Protein AF-A0A1G8AJ12-F1 (afdb_monomer_lite)

InterPro domains:
  IPR004291 Transposase IS66, central domain [PF03050] (222-300)
  IPR039552 Transposase IS66, C-terminal [PF13817] (307-344)
  IPR052344 Transposase-related protein [PTHR33678] (220-331)

pLDDT: mean 71.66, std 17.18, range [31.84, 94.56]

Secondary structure (DSSP, 8-state):
-------HHHHHHHHHHS-HHHHHHHTTS-HHHHHHHHHHTTPPPPPTTHHHHHHTT--PPPPP-HHHHHHHHHHHHHHHHHHHHTBPPHHHHHHHHHHHHHHHTTT---TT---BTTB-----HHHHHHHHHHHHHHHHHHHHTTSS-S-SSHHHHHHHHHHHHHHGGGS--EEEEEE-S--TT---TTS-EEEEEE-HHHHHHHHTGGGHHHHTTTHHHHHHHHHHHHHHHHHHHHHS-TT-HHHHHHHHHHTTHHHHHGGGT-TTS-SSTHHHHHHHHHHHHHHHH-TT---HHHHHHHHHHHHHHHHHHHTT--HHHHHHHHHHHTTTS-GGGGGGGSGGG----------

Sequence (355 aa):
MSSKELSREELFALVWEKPTQEVARELGVSDVAIAKLCSRLQVPKPPRGYWARVQSGQTPKRPPLAAFREEVDRKRRETARAKAAGLLSKLQQQFYQAALSELDARGADVDGAETRGSRLRELHPDLAAQILLLIQNRGHDWVKEGKVAANWNHSVQASAANLVGKLLPLARPQLLMFESDREPGRYMANGPAVFVRLTAHLQERIASLVRVVRDLNLNHVCAPLVDELHAYMMTEREKLSRHAPVAKAMNYMLARWTGFAAFLEDGRICLSNNAAERALRGIALGRKAWLFAGSDRGARRAAFIYTLIVSAKLNDIDPQAWLADVLARIADMPQSRLKELLPWNWAPRAMTKAA

Radius of gyration: 30.32 Å; chains: 1; bounding box: 63×86×72 Å

Organism: NCBI:txid440168

Foldseek 3Di:
DDPDPDDLVNLLCLQVVDPLCVVCVVNVHDSVVSVVVCVVSVRDHDDPCNVVCVVVVHDDDDDPPPVVVVVVVVVVVVVVCVVCLFFADPQLVLLQVVQLVVCVVVVHDCPPQDDPHRGGDLGQQQSLVSSLVCLVPCVQVCVVVCSGVDDPDPVSVVSSVSSSVSSLVNHDFDWDWDFDDDDPDDDDPPGDIDTDTRDSVVVVVVVVVVLVCVVVQCLVVVVVVLVVVLVVLVVVLVVDDPPDPVNVVSCVCNVCVCVLCCCSVDVVDDNDCVVVCVLCVVVVVVVVVCPPDDDPVSVVVVVVLSVQCVQLVVLVHHSVQLVVVCVVCVVVDDPVCNVCSGNNNDDRDDPPPDD

Structure (mmCIF, N/CA/C/O backbone):
data_AF-A0A1G8AJ12-F1
#
_entry.id   AF-A0A1G8AJ12-F1
#
loop_
_atom_site.group_PDB
_atom_site.id
_atom_site.type_symbol
_atom_site.label_atom_id
_atom_site.label_alt_id
_atom_site.label_comp_id
_atom_site.label_asym_id
_atom_site.label_entity_id
_atom_site.label_seq_id
_atom_site.pdbx_PDB_ins_code
_atom_site.Cartn_x
_atom_site.Cartn_y
_atom_site.Cartn_z
_atom_site.occupancy
_atom_site.B_iso_or_equiv
_atom_site.auth_seq_id
_atom_site.auth_comp_id
_atom_site.auth_asym_id
_atom_site.auth_atom_id
_atom_site.pdbx_PDB_model_num
ATOM 1 N N . MET A 1 1 ? -13.170 -43.097 -19.805 1.00 35.97 1 MET A N 1
ATOM 2 C CA . MET A 1 1 ? -13.630 -42.019 -18.902 1.00 35.97 1 MET A CA 1
ATOM 3 C C . MET A 1 1 ? -12.470 -41.065 -18.685 1.00 35.97 1 MET A C 1
ATOM 5 O O . MET A 1 1 ? -11.383 -41.521 -18.364 1.00 35.97 1 MET A O 1
ATOM 9 N N . SER A 1 2 ? -12.688 -39.786 -18.989 1.00 32.03 2 SER A N 1
ATOM 10 C CA . SER A 1 2 ? -11.673 -38.727 -19.039 1.00 32.03 2 SER A CA 1
ATOM 11 C C . SER A 1 2 ? -10.857 -38.632 -17.749 1.00 32.03 2 SER A C 1
ATOM 13 O O . SER A 1 2 ? -11.434 -38.602 -16.663 1.00 32.03 2 SER A O 1
ATOM 15 N N . SER A 1 3 ? -9.531 -38.552 -17.891 1.00 38.75 3 SER A N 1
ATOM 16 C CA . SER A 1 3 ? -8.581 -38.232 -16.825 1.00 38.75 3 SER A CA 1
ATOM 17 C C . SER A 1 3 ? -8.981 -36.899 -16.186 1.00 38.75 3 SER A C 1
ATOM 19 O O . SER A 1 3 ? -8.721 -35.831 -16.733 1.00 38.75 3 SER A O 1
ATOM 21 N N . LYS A 1 4 ? -9.698 -36.948 -15.059 1.00 53.53 4 LYS A N 1
ATOM 22 C CA . LYS A 1 4 ? -9.801 -35.794 -14.168 1.00 53.53 4 LYS A CA 1
ATOM 23 C C . LYS A 1 4 ? -8.414 -35.617 -13.563 1.00 53.53 4 LYS A C 1
ATOM 25 O O . LYS A 1 4 ? -7.949 -36.498 -12.840 1.00 53.53 4 LYS A O 1
ATOM 30 N N . GLU A 1 5 ? -7.747 -34.513 -13.878 1.00 62.84 5 GLU A N 1
ATOM 31 C CA . GLU A 1 5 ? -6.565 -34.087 -13.136 1.00 62.84 5 GLU A CA 1
ATOM 32 C C . GLU A 1 5 ? -6.992 -33.855 -11.683 1.00 62.84 5 GLU A C 1
ATOM 34 O O . GLU A 1 5 ? -7.609 -32.840 -11.369 1.00 62.84 5 GLU A O 1
ATOM 39 N N . LEU A 1 6 ? -6.741 -34.833 -10.805 1.00 71.56 6 LEU A N 1
ATOM 40 C CA . LEU A 1 6 ? -7.019 -34.684 -9.379 1.00 71.56 6 LEU A CA 1
ATOM 41 C C . LEU A 1 6 ? -6.278 -33.455 -8.855 1.00 71.56 6 LEU A C 1
ATOM 43 O O . LEU A 1 6 ? -5.052 -33.350 -8.994 1.00 71.56 6 LEU A O 1
ATOM 47 N N . SER A 1 7 ? -7.019 -32.556 -8.215 1.00 74.88 7 SER A N 1
ATOM 48 C CA . SER A 1 7 ? -6.426 -31.407 -7.545 1.00 74.88 7 SER A CA 1
ATOM 49 C C . SER A 1 7 ? -5.571 -31.859 -6.356 1.00 74.88 7 SER A C 1
ATOM 51 O O . SER A 1 7 ? -5.745 -32.942 -5.784 1.00 74.88 7 SER A O 1
ATOM 53 N N . ARG A 1 8 ? -4.610 -31.018 -5.962 1.00 73.19 8 ARG A N 1
ATOM 54 C CA . ARG A 1 8 ? -3.724 -31.284 -4.818 1.00 73.19 8 ARG A CA 1
ATOM 55 C C . ARG A 1 8 ? -4.526 -31.464 -3.524 1.00 73.19 8 ARG A C 1
ATOM 57 O O . ARG A 1 8 ? -4.141 -32.255 -2.663 1.00 73.19 8 ARG A O 1
ATOM 64 N N . GLU A 1 9 ? -5.631 -30.739 -3.403 1.00 73.56 9 GLU A N 1
ATOM 65 C CA . GLU A 1 9 ? -6.547 -30.728 -2.268 1.00 73.56 9 GLU A CA 1
ATOM 66 C C . GLU A 1 9 ? -7.356 -32.024 -2.184 1.00 73.56 9 GLU A C 1
ATOM 68 O O . GLU A 1 9 ? -7.414 -32.632 -1.116 1.00 73.56 9 GLU A O 1
ATOM 73 N N . GLU A 1 10 ? -7.911 -32.485 -3.308 1.00 77.31 10 GLU A N 1
ATOM 74 C CA . GLU A 1 10 ? -8.616 -33.771 -3.390 1.00 77.31 10 GLU A CA 1
ATOM 75 C C . GLU A 1 10 ? -7.668 -34.925 -3.064 1.00 77.31 10 GLU A C 1
ATOM 77 O O . GLU A 1 10 ? -8.006 -35.808 -2.280 1.00 77.31 10 GLU A O 1
ATOM 82 N N . LEU A 1 11 ? -6.435 -34.880 -3.577 1.00 82.44 11 LEU A N 1
ATOM 83 C CA . LEU A 1 11 ? -5.431 -35.893 -3.269 1.00 82.44 11 LEU A CA 1
ATOM 84 C C . LEU A 1 11 ? -5.029 -35.890 -1.785 1.00 82.44 11 LEU A C 1
ATOM 86 O O . LEU A 1 11 ? -4.845 -36.956 -1.196 1.00 82.44 11 LEU A O 1
ATOM 90 N N . PHE A 1 12 ? -4.898 -34.714 -1.161 1.00 84.50 12 PHE A N 1
ATOM 91 C CA . PHE A 1 12 ? -4.631 -34.609 0.276 1.00 84.50 12 PHE A CA 1
ATOM 92 C C . PHE A 1 12 ? -5.812 -35.108 1.115 1.00 84.50 12 PHE A C 1
ATOM 94 O O . PHE A 1 12 ? -5.589 -35.758 2.132 1.00 84.50 12 PHE A O 1
ATOM 101 N N . ALA A 1 13 ? -7.055 -34.821 0.724 1.00 80.69 13 ALA A N 1
ATOM 102 C CA . ALA A 1 13 ? -8.230 -35.345 1.414 1.00 80.69 13 ALA A CA 1
ATOM 103 C C . ALA A 1 13 ? -8.253 -36.875 1.346 1.00 80.69 13 ALA A C 1
ATOM 105 O O . ALA A 1 13 ? -8.226 -37.527 2.385 1.00 80.69 13 ALA A O 1
ATOM 106 N N . LEU A 1 14 ? -8.142 -37.438 0.141 1.00 84.25 14 LEU A N 1
ATOM 107 C CA . LEU A 1 14 ? -8.201 -38.881 -0.087 1.00 84.25 14 LEU A CA 1
ATOM 108 C C . LEU A 1 14 ? -7.118 -39.645 0.683 1.00 84.25 14 LEU A C 1
ATOM 110 O O . LEU A 1 14 ? -7.417 -40.608 1.384 1.00 84.25 14 LEU A O 1
ATOM 114 N N . VAL A 1 15 ? -5.861 -39.198 0.611 1.00 86.25 15 VAL A N 1
ATOM 115 C CA . VAL A 1 15 ? -4.726 -39.905 1.238 1.00 86.25 15 VAL A CA 1
ATOM 116 C C . VAL A 1 15 ? -4.720 -39.775 2.772 1.00 86.25 15 VAL A C 1
ATOM 118 O O . VAL A 1 15 ? -4.040 -40.551 3.445 1.00 86.25 15 VAL A O 1
ATOM 121 N N . TRP A 1 16 ? -5.477 -38.827 3.335 1.00 85.81 16 TRP A N 1
ATOM 122 C CA . TRP A 1 16 ? -5.666 -38.652 4.783 1.00 85.81 16 TRP A CA 1
ATOM 123 C C . TRP A 1 16 ? -7.043 -39.102 5.296 1.00 85.81 16 TRP A C 1
ATOM 125 O O . TRP A 1 16 ? -7.264 -39.040 6.503 1.00 85.81 16 TRP A O 1
ATOM 135 N N . GLU A 1 17 ? -7.942 -39.557 4.422 1.00 83.94 17 GLU A N 1
ATOM 136 C CA . GLU A 1 17 ? -9.230 -40.175 4.773 1.00 83.94 17 GLU A CA 1
ATOM 137 C C . GLU A 1 17 ? -9.179 -41.700 4.720 1.00 83.94 17 GLU A C 1
ATOM 139 O O . GLU A 1 17 ? -9.819 -42.353 5.541 1.00 83.94 17 GLU A O 1
ATOM 144 N N . LYS A 1 18 ? -8.387 -42.269 3.804 1.00 85.75 18 LYS A N 1
ATOM 145 C CA . LYS A 1 18 ? -8.239 -43.720 3.666 1.00 85.75 18 LYS A CA 1
ATOM 146 C C . LYS A 1 18 ? -6.809 -44.135 3.282 1.00 85.75 18 LYS A C 1
ATOM 148 O O . LYS A 1 18 ? -6.025 -43.309 2.795 1.00 85.75 18 LYS A O 1
ATOM 153 N N . PRO A 1 19 ? -6.420 -45.406 3.499 1.00 89.31 19 PRO A N 1
ATOM 154 C CA . PRO A 1 19 ? -5.110 -45.913 3.106 1.00 89.31 19 PRO A CA 1
ATOM 155 C C . PRO A 1 19 ? -4.806 -45.688 1.620 1.00 89.31 19 PRO A C 1
ATOM 157 O O . PRO A 1 19 ? -5.663 -45.848 0.757 1.00 89.31 19 PRO A O 1
ATOM 160 N N . THR A 1 20 ? -3.540 -45.390 1.299 1.00 86.00 20 THR A N 1
ATOM 161 C CA . THR A 1 20 ? -3.103 -45.106 -0.090 1.00 86.00 20 THR A CA 1
ATOM 162 C C . THR A 1 20 ? -3.463 -46.244 -1.060 1.00 86.00 20 THR A C 1
ATOM 164 O O . THR A 1 20 ? -3.738 -45.985 -2.226 1.00 86.00 20 THR A O 1
ATOM 167 N N . GLN A 1 21 ? -3.484 -47.492 -0.581 1.00 86.12 21 GLN A N 1
ATOM 168 C CA . GLN A 1 21 ? -3.863 -48.669 -1.370 1.00 86.12 21 GLN A CA 1
ATOM 169 C C . GLN A 1 21 ? -5.339 -48.649 -1.794 1.00 86.12 21 GLN A C 1
ATOM 171 O O . GLN A 1 21 ? -5.662 -49.061 -2.905 1.00 86.12 21 GLN A O 1
ATOM 176 N N . GLU A 1 22 ? -6.227 -48.143 -0.939 1.00 85.19 22 GLU A N 1
ATOM 177 C CA . GLU A 1 22 ? -7.651 -47.999 -1.253 1.00 85.19 22 GLU A CA 1
ATOM 178 C C . GLU A 1 22 ? -7.882 -46.833 -2.213 1.00 85.19 22 GLU A C 1
ATOM 180 O O . GLU A 1 22 ? -8.572 -47.002 -3.213 1.00 85.19 22 GLU A O 1
ATOM 185 N N . VAL A 1 23 ? -7.212 -45.694 -1.990 1.00 85.31 23 VAL A N 1
ATOM 186 C CA . VAL A 1 23 ? -7.236 -44.551 -2.925 1.00 85.31 23 VAL A CA 1
ATOM 187 C C . VAL A 1 23 ? -6.768 -44.968 -4.322 1.00 85.31 23 VAL A C 1
ATOM 189 O O . VAL A 1 23 ? -7.372 -44.596 -5.324 1.00 85.31 23 VAL A O 1
ATOM 192 N N . ALA A 1 24 ? -5.694 -45.754 -4.398 1.00 86.12 24 ALA A N 1
ATOM 193 C CA . ALA A 1 24 ? -5.154 -46.262 -5.654 1.00 86.12 24 ALA A CA 1
ATOM 194 C C . ALA A 1 24 ? -6.171 -47.156 -6.389 1.00 86.12 24 ALA A C 1
ATOM 196 O O . ALA A 1 24 ? -6.397 -46.979 -7.586 1.00 86.12 24 ALA A O 1
ATOM 197 N N . ARG A 1 25 ? -6.849 -48.052 -5.654 1.00 87.31 25 ARG A N 1
ATOM 198 C CA . ARG A 1 25 ? -7.897 -48.933 -6.188 1.00 87.31 25 ARG A CA 1
ATOM 199 C C . ARG A 1 25 ? -9.101 -48.150 -6.716 1.00 87.31 25 ARG A C 1
ATOM 201 O O . ARG A 1 25 ? -9.573 -48.451 -7.805 1.00 87.31 25 ARG A O 1
ATOM 208 N N . GLU A 1 26 ? -9.566 -47.141 -5.979 1.00 82.38 26 GLU A N 1
ATOM 209 C CA . GLU A 1 26 ? -10.703 -46.293 -6.377 1.00 82.38 26 GLU A CA 1
ATOM 210 C C . GLU A 1 26 ? -10.406 -45.446 -7.617 1.00 82.38 26 GLU A C 1
ATOM 212 O O . GLU A 1 26 ? -11.275 -45.248 -8.463 1.00 82.38 26 GLU A O 1
ATOM 217 N N . LEU A 1 27 ? -9.171 -44.961 -7.742 1.00 81.62 27 LEU A N 1
ATOM 218 C CA . LEU A 1 27 ? -8.740 -44.151 -8.879 1.00 81.62 27 LEU A CA 1
ATOM 219 C C . LEU A 1 27 ? -8.238 -44.990 -10.065 1.00 81.62 27 LEU A C 1
ATOM 221 O O . LEU A 1 27 ? -7.869 -44.421 -11.090 1.00 81.62 27 LEU A O 1
ATOM 225 N N . GLY A 1 28 ? -8.216 -46.323 -9.943 1.00 82.94 28 GLY A N 1
ATOM 226 C CA . GLY A 1 28 ? -7.750 -47.231 -10.995 1.00 82.94 28 GLY A CA 1
ATOM 227 C C . GLY A 1 28 ? -6.268 -47.060 -11.348 1.00 82.94 28 GLY A C 1
ATOM 228 O O . GLY A 1 28 ? -5.875 -47.300 -12.488 1.00 82.94 28 GLY A O 1
ATOM 229 N N . VAL A 1 29 ? -5.441 -46.614 -10.397 1.00 85.69 29 VAL A N 1
ATOM 230 C CA . VAL A 1 29 ? -4.002 -46.360 -10.582 1.00 85.69 29 VAL A CA 1
ATOM 231 C C . VAL A 1 29 ? -3.169 -47.164 -9.586 1.00 85.69 29 VAL A C 1
ATOM 233 O O . VAL A 1 29 ? -3.684 -47.663 -8.591 1.00 85.69 29 VAL A O 1
ATOM 236 N N . SER A 1 30 ? -1.859 -47.289 -9.818 1.00 86.25 30 SER A N 1
ATOM 237 C CA . SER A 1 30 ? -0.971 -47.928 -8.840 1.00 86.25 30 SER A CA 1
ATOM 238 C C . SER A 1 30 ? -0.720 -47.034 -7.620 1.00 86.25 30 SER A C 1
ATOM 240 O O . SER A 1 30 ? -0.713 -45.803 -7.692 1.00 86.25 30 SER A O 1
ATOM 242 N N . ASP A 1 31 ? -0.445 -47.655 -6.479 1.00 82.81 31 ASP A N 1
ATOM 243 C CA . ASP A 1 31 ? -0.019 -46.983 -5.247 1.00 82.81 31 ASP A CA 1
ATOM 244 C C . ASP A 1 31 ? 1.279 -46.169 -5.435 1.00 82.81 31 ASP A C 1
ATOM 246 O O . ASP A 1 31 ? 1.429 -45.073 -4.879 1.00 82.81 31 ASP A O 1
ATOM 250 N N . VAL A 1 32 ? 2.183 -46.652 -6.294 1.00 85.00 32 VAL A N 1
ATOM 251 C CA . VAL A 1 32 ? 3.380 -45.933 -6.753 1.00 85.00 32 VAL A CA 1
ATOM 252 C C . VAL A 1 32 ? 3.008 -44.691 -7.568 1.00 85.00 32 VAL A C 1
ATOM 254 O O . VAL A 1 32 ? 3.642 -43.647 -7.402 1.00 85.00 32 VAL A O 1
ATOM 257 N N . ALA A 1 33 ? 1.977 -44.752 -8.417 1.00 84.12 33 ALA A N 1
ATOM 258 C CA . ALA A 1 33 ? 1.500 -43.586 -9.163 1.00 84.12 33 ALA A CA 1
ATOM 259 C C . ALA A 1 33 ? 0.923 -42.519 -8.222 1.00 84.12 33 ALA A C 1
ATOM 261 O O . ALA A 1 33 ? 1.269 -41.345 -8.355 1.00 84.12 33 ALA A O 1
ATOM 262 N N . ILE A 1 34 ? 0.159 -42.920 -7.199 1.00 85.12 34 ILE A N 1
ATOM 263 C CA . ILE A 1 34 ? -0.287 -42.008 -6.135 1.00 85.12 34 ILE A CA 1
ATOM 264 C C . ILE A 1 34 ? 0.909 -41.431 -5.371 1.00 85.12 34 ILE A C 1
ATOM 266 O O . ILE A 1 34 ? 0.926 -40.248 -5.049 1.00 85.12 34 ILE A O 1
ATOM 270 N N . ALA A 1 35 ? 1.957 -42.220 -5.107 1.00 83.75 35 ALA A N 1
ATOM 271 C CA . ALA A 1 35 ? 3.182 -41.715 -4.488 1.00 83.75 35 ALA A CA 1
ATOM 272 C C . ALA A 1 35 ? 3.896 -40.655 -5.324 1.00 83.75 35 ALA A C 1
ATOM 274 O O . ALA A 1 35 ? 4.197 -39.585 -4.795 1.00 83.75 35 ALA A O 1
ATOM 275 N N . LYS A 1 36 ? 4.090 -40.907 -6.620 1.00 84.38 36 LYS A N 1
ATOM 276 C CA . LYS A 1 36 ? 4.659 -39.926 -7.550 1.00 84.38 36 LYS A CA 1
ATOM 277 C C . LYS A 1 36 ? 3.790 -38.673 -7.638 1.00 84.38 36 LYS A C 1
ATOM 279 O O . LYS A 1 36 ? 4.327 -37.569 -7.653 1.00 84.38 36 LYS A O 1
ATOM 284 N N . LEU A 1 37 ? 2.466 -38.832 -7.643 1.00 83.50 37 LEU A N 1
ATOM 285 C CA . LEU A 1 37 ? 1.523 -37.720 -7.670 1.00 83.50 37 LEU A CA 1
ATOM 286 C C . LEU A 1 37 ? 1.603 -36.876 -6.390 1.00 83.50 37 LEU A C 1
ATOM 288 O O . LEU A 1 37 ? 1.696 -35.655 -6.480 1.00 83.50 37 LEU A O 1
ATOM 292 N N . CYS A 1 38 ? 1.667 -37.504 -5.211 1.00 83.75 38 CYS A N 1
ATOM 293 C CA . CYS A 1 38 ? 1.874 -36.800 -3.945 1.00 83.75 38 CYS A CA 1
ATOM 294 C C . CYS A 1 38 ? 3.220 -36.070 -3.910 1.00 83.75 38 CYS A C 1
ATOM 296 O O . CYS A 1 38 ? 3.265 -34.932 -3.462 1.00 83.75 38 CYS A O 1
ATOM 298 N N . SER A 1 39 ? 4.308 -36.675 -4.398 1.00 81.44 39 SER A N 1
ATOM 299 C CA . SER A 1 39 ? 5.616 -36.010 -4.468 1.00 81.44 39 SER A CA 1
ATOM 300 C C . SER A 1 39 ? 5.595 -34.818 -5.425 1.00 81.44 39 SER A C 1
ATOM 302 O O . SER A 1 39 ? 6.040 -33.733 -5.057 1.00 81.44 39 SER A O 1
ATOM 304 N N . ARG A 1 40 ? 5.018 -34.991 -6.623 1.00 80.12 40 ARG A N 1
ATOM 305 C CA . ARG A 1 40 ? 4.896 -33.938 -7.642 1.00 80.12 40 ARG A CA 1
ATOM 306 C C . ARG A 1 40 ? 4.053 -32.763 -7.155 1.00 80.12 40 ARG A C 1
ATOM 308 O O . ARG A 1 40 ? 4.430 -31.616 -7.361 1.00 80.12 40 ARG A O 1
ATOM 315 N N . LEU A 1 41 ? 2.939 -33.049 -6.485 1.00 80.38 41 LEU A N 1
ATOM 316 C CA . LEU A 1 41 ? 2.049 -32.041 -5.913 1.00 80.38 41 LEU A CA 1
ATOM 317 C C . LEU A 1 41 ? 2.441 -31.646 -4.481 1.00 80.38 41 LEU A C 1
ATOM 319 O O . LEU A 1 41 ? 1.702 -30.907 -3.844 1.00 80.38 41 LEU A O 1
ATOM 323 N N . GLN A 1 42 ? 3.577 -32.115 -3.953 1.00 77.06 42 GLN A N 1
ATOM 324 C CA . GLN A 1 42 ? 4.058 -31.825 -2.594 1.00 77.06 42 GLN A CA 1
ATOM 325 C C . GLN A 1 42 ? 2.992 -32.047 -1.493 1.00 77.06 42 GLN A C 1
ATOM 327 O O . GLN A 1 42 ? 2.819 -31.236 -0.579 1.00 77.06 42 GLN A O 1
ATOM 332 N N . VAL A 1 43 ? 2.228 -33.132 -1.598 1.00 81.88 43 VAL A N 1
ATOM 333 C CA . VAL A 1 43 ? 1.223 -33.563 -0.618 1.00 81.88 43 VAL A CA 1
ATOM 334 C C . VAL A 1 43 ? 1.915 -34.422 0.446 1.00 81.88 43 VAL A C 1
ATOM 336 O O . VAL A 1 43 ? 2.451 -35.481 0.103 1.00 81.88 43 VAL A O 1
ATOM 339 N N . PRO A 1 44 ? 1.923 -34.017 1.734 1.00 81.69 44 PRO A N 1
ATOM 340 C CA . PRO A 1 44 ? 2.496 -34.845 2.786 1.00 81.69 44 PRO A CA 1
ATOM 341 C C . PRO A 1 44 ? 1.637 -36.097 2.963 1.00 81.69 44 PRO A C 1
ATOM 343 O O . PRO A 1 44 ? 0.413 -36.007 3.041 1.00 81.69 44 PRO A O 1
ATOM 346 N N . LYS A 1 45 ? 2.272 -37.265 3.032 1.00 84.50 45 LYS A N 1
ATOM 347 C CA . LYS A 1 45 ? 1.586 -38.535 3.283 1.00 84.50 45 LYS A CA 1
ATOM 348 C C . LYS A 1 45 ? 1.518 -38.835 4.782 1.00 84.50 45 LYS A C 1
ATOM 350 O O . LYS A 1 45 ? 2.440 -38.448 5.506 1.00 84.50 45 LYS A O 1
ATOM 355 N N . PRO A 1 46 ? 0.490 -39.565 5.250 1.00 85.50 46 PRO A N 1
ATOM 356 C CA . PRO A 1 46 ? 0.495 -40.114 6.594 1.00 85.50 46 PRO A CA 1
ATOM 357 C C . PRO A 1 46 ? 1.755 -40.966 6.837 1.00 85.50 46 PRO A C 1
ATOM 359 O O . PRO A 1 46 ? 2.152 -41.731 5.949 1.00 85.50 46 PRO A O 1
ATOM 362 N N . PRO A 1 47 ? 2.405 -40.848 8.009 1.00 82.38 47 PRO A N 1
ATOM 363 C CA . PRO A 1 47 ? 3.590 -41.638 8.327 1.00 82.38 47 PRO A CA 1
ATOM 364 C C . PRO A 1 47 ? 3.263 -43.137 8.406 1.00 82.38 47 PRO A C 1
ATOM 366 O O . PRO A 1 47 ? 2.112 -43.538 8.601 1.00 82.38 47 PRO A O 1
ATOM 369 N N . ARG A 1 48 ? 4.289 -43.991 8.283 1.00 80.06 48 ARG A N 1
ATOM 370 C CA . ARG A 1 48 ? 4.128 -45.449 8.428 1.00 80.06 48 ARG A CA 1
ATOM 371 C C . ARG A 1 48 ? 3.480 -45.775 9.781 1.00 80.06 48 ARG A C 1
ATOM 373 O O . ARG A 1 48 ? 3.865 -45.216 10.803 1.00 80.06 48 ARG A O 1
ATOM 380 N N . GLY A 1 49 ? 2.475 -46.650 9.771 1.00 80.31 49 GLY A N 1
ATOM 381 C CA . GLY A 1 49 ? 1.709 -47.017 10.968 1.00 80.31 49 GLY A CA 1
ATOM 382 C C . GLY A 1 49 ? 0.599 -46.036 11.372 1.00 80.31 49 GLY A C 1
ATOM 383 O O . GLY A 1 49 ? -0.132 -46.332 12.313 1.00 80.31 49 GLY A O 1
ATOM 384 N N . TYR A 1 50 ? 0.410 -44.909 10.666 1.00 86.62 50 TYR A N 1
ATOM 385 C CA . TYR A 1 50 ? -0.698 -43.976 10.928 1.00 86.62 50 TYR A CA 1
ATOM 386 C C . TYR A 1 50 ? -2.064 -44.672 10.861 1.00 86.62 50 TYR A C 1
ATOM 388 O O . TYR A 1 50 ? -2.837 -44.602 11.809 1.00 86.62 50 TYR A O 1
ATOM 396 N N . TRP A 1 51 ? -2.327 -45.410 9.780 1.00 86.94 51 TRP A N 1
ATOM 397 C CA . TRP A 1 51 ? -3.605 -46.100 9.583 1.00 86.94 51 TRP A CA 1
ATOM 398 C C . TRP A 1 51 ? -3.821 -47.274 10.543 1.00 86.94 51 TRP A C 1
ATOM 400 O O . TRP A 1 51 ? -4.949 -47.501 10.963 1.00 86.94 51 TRP A O 1
ATOM 410 N N . ALA A 1 52 ? -2.750 -47.943 10.979 1.00 85.69 52 ALA A N 1
ATOM 411 C CA . ALA A 1 52 ? -2.834 -48.968 12.021 1.00 85.69 52 ALA A CA 1
ATOM 412 C C . ALA A 1 52 ? -3.284 -48.369 13.368 1.00 85.69 52 ALA A C 1
ATOM 414 O O . ALA A 1 52 ? -4.119 -48.945 14.058 1.00 85.69 52 ALA A O 1
ATOM 415 N N . ARG A 1 53 ? -2.790 -47.170 13.711 1.00 83.25 53 ARG A N 1
ATOM 416 C CA . ARG A 1 53 ? -3.225 -46.426 14.905 1.00 83.25 53 ARG A CA 1
ATOM 417 C C . ARG A 1 53 ? -4.679 -45.959 14.809 1.00 83.25 53 ARG A C 1
ATOM 419 O O . ARG A 1 53 ? -5.399 -46.013 15.800 1.00 83.25 53 ARG A O 1
ATOM 426 N N . VAL A 1 54 ? -5.116 -45.528 13.624 1.00 85.44 54 VAL A N 1
ATOM 427 C CA . VAL A 1 54 ? -6.522 -45.161 13.380 1.00 85.44 54 VAL A CA 1
ATOM 428 C C . VAL A 1 54 ? -7.440 -46.379 13.531 1.00 85.44 54 VAL A C 1
ATOM 430 O O . VAL A 1 54 ? -8.463 -46.285 14.201 1.00 85.44 54 VAL A O 1
ATOM 433 N N . GLN A 1 55 ? -7.050 -47.540 12.994 1.00 84.56 55 GLN A N 1
ATOM 434 C CA . GLN A 1 55 ? -7.797 -48.796 13.151 1.00 84.56 55 GLN A CA 1
ATOM 435 C C . GLN A 1 55 ? -7.879 -49.262 14.610 1.00 84.56 55 GLN A C 1
ATOM 437 O O . GLN A 1 55 ? -8.897 -49.810 15.017 1.00 84.56 55 GLN A O 1
ATOM 442 N N . SER A 1 56 ? -6.854 -48.989 15.424 1.00 83.75 56 SER A N 1
ATOM 443 C CA . SER A 1 56 ? -6.879 -49.250 16.868 1.00 83.75 56 SER A CA 1
ATOM 444 C C . SER A 1 56 ? -7.630 -48.178 17.679 1.00 83.75 56 SER A C 1
ATOM 446 O O . SER A 1 56 ? -7.420 -48.071 18.885 1.00 83.75 56 SER A O 1
ATOM 448 N N . GLY A 1 57 ? -8.435 -47.326 17.032 1.00 81.62 57 GLY A N 1
ATOM 449 C CA . GLY A 1 57 ? -9.256 -46.300 17.681 1.00 81.62 57 GLY A CA 1
ATOM 450 C C . GLY A 1 57 ? -8.505 -45.046 18.145 1.00 81.62 57 GLY A C 1
ATOM 451 O O . GLY A 1 57 ? -9.079 -44.224 18.856 1.00 81.62 57 GLY A O 1
ATOM 452 N N . GLN A 1 58 ? -7.233 -44.863 17.772 1.00 78.81 58 GLN A N 1
ATOM 453 C CA . GLN A 1 58 ? -6.479 -43.653 18.120 1.00 78.81 58 GLN A CA 1
ATOM 454 C C . GLN A 1 58 ? -6.746 -42.535 17.104 1.00 78.81 58 GLN A C 1
ATOM 456 O O . GLN A 1 58 ? -6.913 -42.786 15.913 1.00 78.81 58 GLN A O 1
ATOM 461 N N . THR A 1 59 ? -6.683 -41.276 17.549 1.00 74.38 59 THR A N 1
ATOM 462 C CA . THR A 1 59 ? -6.812 -40.082 16.691 1.00 74.38 59 THR A CA 1
ATOM 463 C C . THR A 1 59 ? -5.470 -39.341 16.549 1.00 74.38 59 THR A C 1
ATOM 465 O O . THR A 1 59 ? -5.269 -38.284 17.158 1.00 74.38 59 THR A O 1
ATOM 468 N N . PRO A 1 60 ? -4.495 -39.887 15.793 1.00 74.25 60 PRO A N 1
ATOM 469 C CA . PRO A 1 60 ? -3.192 -39.257 15.593 1.00 74.25 60 PRO A CA 1
ATOM 470 C C . PRO A 1 60 ? -3.310 -37.905 14.871 1.00 74.25 60 PRO A C 1
ATOM 472 O O . PRO A 1 60 ? -4.079 -37.745 13.921 1.00 74.25 60 PRO A O 1
ATOM 475 N N . LYS A 1 61 ? -2.510 -36.923 15.311 1.00 68.88 61 LYS A N 1
ATOM 476 C CA . LYS A 1 61 ? -2.561 -35.536 14.818 1.00 68.88 61 LYS A CA 1
ATOM 477 C C . LYS A 1 61 ? -2.332 -35.466 13.302 1.00 68.88 61 LYS A C 1
ATOM 479 O O . LYS A 1 61 ? -1.247 -35.781 12.816 1.00 68.88 61 LYS A O 1
ATOM 484 N N . ARG A 1 62 ? -3.346 -34.994 12.573 1.00 70.88 62 ARG A N 1
ATOM 485 C CA . ARG A 1 62 ? -3.253 -34.599 11.160 1.00 70.88 62 ARG A CA 1
ATOM 486 C C . ARG A 1 62 ? -2.579 -33.220 11.063 1.00 70.88 62 ARG A C 1
ATOM 488 O O . ARG A 1 62 ? -2.933 -32.340 11.851 1.00 70.88 62 ARG A O 1
ATOM 495 N N . PRO A 1 63 ? -1.622 -32.995 10.142 1.00 68.38 63 PRO A N 1
ATOM 496 C CA . PRO A 1 63 ? -1.016 -31.682 9.969 1.00 68.38 63 PRO A CA 1
ATOM 497 C C . PRO A 1 63 ? -2.088 -30.664 9.547 1.00 68.38 63 PRO A C 1
ATOM 499 O O . PRO A 1 63 ? -2.874 -30.955 8.638 1.00 68.38 63 PRO A O 1
ATOM 502 N N . PRO A 1 64 ? -2.141 -29.476 10.177 1.00 58.62 64 PRO A N 1
ATOM 503 C CA . PRO A 1 64 ? -3.006 -28.409 9.705 1.00 58.62 64 PRO A CA 1
ATOM 504 C C . PRO A 1 64 ? -2.513 -27.957 8.327 1.00 58.62 64 PRO A C 1
ATOM 506 O O . PRO A 1 64 ? -1.310 -27.802 8.111 1.00 58.62 64 PRO A O 1
ATOM 509 N N . LEU A 1 65 ? -3.435 -27.710 7.395 1.00 56.25 65 LEU A N 1
ATOM 510 C CA . LEU A 1 65 ? -3.157 -27.057 6.111 1.00 56.25 65 LEU A CA 1
ATOM 511 C C . LEU A 1 65 ? -2.767 -25.580 6.353 1.00 56.25 65 LEU A C 1
ATOM 513 O O . LEU A 1 65 ? -3.512 -24.655 6.041 1.00 56.25 65 LEU A O 1
ATOM 517 N N . ALA A 1 66 ? -1.607 -25.335 6.969 1.00 44.44 66 ALA A N 1
ATOM 518 C CA . ALA A 1 66 ? -1.166 -23.998 7.368 1.00 44.44 66 ALA A CA 1
ATOM 519 C C . ALA A 1 66 ? -0.924 -23.086 6.153 1.00 44.44 66 ALA A C 1
ATOM 521 O O . ALA A 1 66 ? -1.334 -21.931 6.169 1.00 44.44 66 ALA A O 1
ATOM 522 N N . ALA A 1 67 ? -0.390 -23.632 5.055 1.00 46.38 67 ALA A N 1
ATOM 523 C CA . ALA A 1 67 ? -0.218 -22.907 3.792 1.00 46.38 67 ALA A CA 1
ATOM 524 C C . ALA A 1 67 ? -1.551 -22.535 3.102 1.00 46.38 67 ALA A C 1
ATOM 526 O O . ALA A 1 67 ? -1.561 -21.738 2.171 1.00 46.38 67 ALA A O 1
ATOM 527 N N . PHE A 1 68 ? -2.684 -23.089 3.553 1.00 47.31 68 PHE A N 1
ATOM 528 C CA . PHE A 1 68 ? -3.985 -22.909 2.907 1.00 47.31 68 PHE A CA 1
ATOM 529 C C . PHE A 1 68 ? -4.940 -22.004 3.685 1.00 47.31 68 PHE A C 1
ATOM 531 O O . PHE A 1 68 ? -5.897 -21.514 3.097 1.00 47.31 68 PHE A O 1
ATOM 538 N N . ARG A 1 69 ? -4.687 -21.702 4.968 1.00 47.31 69 ARG A N 1
ATOM 539 C CA . ARG A 1 69 ? -5.452 -20.646 5.654 1.00 47.31 69 ARG A CA 1
ATOM 540 C C . ARG A 1 69 ? -5.188 -19.301 4.984 1.00 47.31 69 ARG A C 1
ATOM 542 O O . ARG A 1 69 ? -6.123 -18.591 4.661 1.00 47.31 69 ARG A O 1
ATOM 549 N N . GLU A 1 70 ? -3.930 -19.014 4.665 1.00 48.38 70 GLU A N 1
ATOM 550 C CA . GLU A 1 70 ? -3.538 -17.758 4.023 1.00 48.38 70 GLU A CA 1
ATOM 551 C C . GLU A 1 70 ? -3.976 -17.670 2.555 1.00 48.38 70 GLU A C 1
ATOM 553 O O . GLU A 1 70 ? -4.482 -16.631 2.144 1.00 48.38 70 GLU A O 1
ATOM 558 N N . GLU A 1 71 ? -3.851 -18.746 1.773 1.00 46.38 71 GLU A N 1
ATOM 559 C CA . GLU A 1 71 ? -4.250 -18.777 0.355 1.00 46.38 71 GLU A CA 1
ATOM 560 C C . GLU A 1 71 ? -5.783 -18.732 0.189 1.00 46.38 71 GLU A C 1
ATOM 562 O O . GLU A 1 71 ? -6.296 -18.022 -0.677 1.00 46.38 71 GLU A O 1
ATOM 567 N N . VAL A 1 72 ? -6.534 -19.436 1.047 1.00 45.94 72 VAL A N 1
ATOM 568 C CA . VAL A 1 72 ? -8.006 -19.385 1.073 1.00 45.94 72 VAL A CA 1
ATOM 569 C C . VAL A 1 72 ? -8.497 -18.080 1.659 1.00 45.94 72 VAL A C 1
ATOM 571 O O . VAL A 1 72 ? -9.442 -17.528 1.115 1.00 45.94 72 VAL A O 1
ATOM 574 N N . ASP A 1 73 ? -7.876 -17.541 2.708 1.00 50.75 73 ASP A N 1
ATOM 575 C CA . ASP A 1 73 ? -8.227 -16.214 3.213 1.00 50.75 73 ASP A CA 1
ATOM 576 C C . ASP A 1 73 ? -7.901 -15.143 2.172 1.00 50.75 73 ASP A C 1
ATOM 578 O O . ASP A 1 73 ? -8.673 -14.202 2.026 1.00 50.75 73 ASP A O 1
ATOM 582 N N . ARG A 1 74 ? -6.826 -15.295 1.388 1.00 54.19 74 ARG A N 1
ATOM 583 C CA . ARG A 1 74 ? -6.503 -14.410 0.262 1.00 54.19 74 ARG A CA 1
ATOM 584 C C . ARG A 1 74 ? -7.546 -14.523 -0.843 1.00 54.19 74 ARG A C 1
ATOM 586 O O . ARG A 1 74 ? -8.162 -13.515 -1.166 1.00 54.19 74 ARG A O 1
ATOM 593 N N . LYS A 1 75 ? -7.842 -15.731 -1.335 1.00 49.88 75 LYS A N 1
ATOM 594 C CA . LYS A 1 75 ? -8.872 -15.956 -2.363 1.00 49.88 75 LYS A CA 1
ATOM 595 C C . LYS A 1 75 ? -10.270 -15.566 -1.886 1.00 49.88 75 LYS A C 1
ATOM 597 O O . LYS A 1 75 ? -11.020 -14.995 -2.669 1.00 49.88 75 LYS A O 1
ATOM 602 N N . ARG A 1 76 ? -10.624 -15.806 -0.616 1.00 48.59 76 ARG A N 1
ATOM 603 C CA . ARG A 1 76 ? -11.878 -15.354 0.020 1.00 48.59 76 ARG A CA 1
ATOM 604 C C . ARG A 1 76 ? -11.910 -13.842 0.168 1.00 48.59 76 ARG A C 1
ATOM 606 O O . ARG A 1 76 ? -12.953 -13.261 -0.082 1.00 48.59 76 ARG A O 1
ATOM 613 N N . ARG A 1 77 ? -10.800 -13.187 0.527 1.00 51.72 77 ARG A N 1
ATOM 614 C CA . ARG A 1 77 ? -10.690 -11.718 0.551 1.00 51.72 77 ARG A CA 1
ATOM 615 C C . ARG A 1 77 ? -10.777 -11.135 -0.853 1.00 51.72 77 ARG A C 1
ATOM 617 O O . ARG A 1 77 ? -11.399 -10.098 -1.006 1.00 51.72 77 ARG A O 1
ATOM 624 N N . GLU A 1 78 ? -10.219 -11.786 -1.867 1.00 50.12 78 GLU A N 1
ATOM 625 C CA . GLU A 1 78 ? -10.295 -11.378 -3.275 1.00 50.12 78 GLU A CA 1
ATOM 626 C C . GLU A 1 78 ? -11.709 -11.563 -3.842 1.00 50.12 78 GLU A C 1
ATOM 628 O O . GLU A 1 78 ? -12.262 -10.621 -4.401 1.00 50.12 78 GLU A O 1
ATOM 633 N N . THR A 1 79 ? -12.362 -12.708 -3.611 1.00 49.41 79 THR A N 1
ATOM 634 C CA . THR A 1 79 ? -13.774 -12.916 -3.998 1.00 49.41 79 THR A CA 1
ATOM 635 C C . THR A 1 79 ? -14.739 -12.065 -3.178 1.00 49.41 79 THR A C 1
ATOM 637 O O . THR A 1 79 ? -15.731 -11.588 -3.726 1.00 49.41 79 THR A O 1
ATOM 640 N N . ALA A 1 80 ? -14.464 -11.819 -1.894 1.00 50.84 80 ALA A N 1
ATOM 641 C CA . ALA A 1 80 ? -15.229 -10.878 -1.079 1.00 50.84 80 ALA A CA 1
ATOM 642 C C . ALA A 1 80 ? -15.017 -9.433 -1.544 1.00 50.84 80 ALA A C 1
ATOM 644 O O . ALA A 1 80 ? -15.990 -8.696 -1.617 1.00 50.84 80 ALA A O 1
ATOM 645 N N . ARG A 1 81 ? -13.795 -9.033 -1.926 1.00 52.00 81 ARG A N 1
ATOM 646 C CA . ARG A 1 81 ? -13.498 -7.718 -2.524 1.00 52.00 81 ARG A CA 1
ATOM 647 C C . ARG A 1 81 ? -14.187 -7.546 -3.876 1.00 52.00 81 ARG A C 1
ATOM 649 O O . ARG A 1 81 ? -14.806 -6.513 -4.084 1.00 52.00 81 ARG A O 1
ATOM 656 N N . ALA A 1 82 ? -14.171 -8.560 -4.741 1.00 50.97 82 ALA A N 1
ATOM 657 C CA . ALA A 1 82 ? -14.878 -8.543 -6.022 1.00 50.97 82 ALA A CA 1
ATOM 658 C C . ALA A 1 82 ? -16.410 -8.498 -5.845 1.00 50.97 82 ALA A C 1
ATOM 660 O O . ALA A 1 82 ? -17.087 -7.734 -6.525 1.00 50.97 82 ALA A O 1
ATOM 661 N N . LYS A 1 83 ? -16.971 -9.240 -4.875 1.00 49.97 83 LYS A N 1
ATOM 662 C CA . LYS A 1 83 ? -18.404 -9.167 -4.521 1.00 49.97 83 LYS A CA 1
ATOM 663 C C . LYS A 1 83 ? -18.792 -7.851 -3.829 1.00 49.97 83 LYS A C 1
ATOM 665 O O . LYS A 1 83 ? -19.920 -7.395 -4.001 1.00 49.97 83 LYS A O 1
ATOM 670 N N . ALA A 1 84 ? -17.888 -7.247 -3.057 1.00 51.19 84 ALA A N 1
ATOM 671 C CA . ALA A 1 84 ? -18.100 -5.984 -2.344 1.00 51.19 84 ALA A CA 1
ATOM 672 C C . ALA A 1 84 ? -17.837 -4.736 -3.205 1.00 51.19 84 ALA A C 1
ATOM 674 O O . ALA A 1 84 ? -18.307 -3.656 -2.849 1.00 51.19 84 ALA A O 1
ATOM 675 N N . ALA A 1 85 ? -17.129 -4.866 -4.332 1.00 54.91 85 ALA A N 1
ATOM 676 C CA . ALA A 1 85 ? -16.851 -3.766 -5.256 1.00 54.91 85 ALA A CA 1
ATOM 677 C C . ALA A 1 85 ? -18.138 -3.122 -5.799 1.00 54.91 85 ALA A C 1
ATOM 679 O O . ALA A 1 85 ? -18.194 -1.908 -5.954 1.00 54.91 85 ALA A O 1
ATOM 680 N N . GLY A 1 86 ? -19.200 -3.913 -5.985 1.00 61.09 86 GLY A N 1
ATOM 681 C CA . GLY A 1 86 ? -20.497 -3.408 -6.430 1.00 61.09 86 GLY A CA 1
ATOM 682 C C . GLY A 1 86 ? -21.401 -2.861 -5.323 1.00 61.09 86 GLY A C 1
ATOM 683 O O . GLY A 1 86 ? -22.420 -2.279 -5.657 1.00 61.09 86 GLY A O 1
ATOM 684 N N . LEU A 1 87 ? -21.096 -3.050 -4.031 1.00 75.25 87 LEU A N 1
ATOM 685 C CA . LEU A 1 87 ? -22.000 -2.694 -2.924 1.00 75.25 87 LEU A CA 1
ATOM 686 C C . LEU A 1 87 ? -21.578 -1.381 -2.252 1.00 75.25 87 LEU A C 1
ATOM 688 O O . LEU A 1 87 ? -20.502 -1.300 -1.663 1.00 75.25 87 LEU A O 1
ATOM 692 N N . LEU A 1 88 ? -22.428 -0.362 -2.298 1.00 80.88 88 LEU A N 1
ATOM 693 C CA . LEU A 1 88 ? -22.252 0.931 -1.643 1.00 80.88 88 LEU A CA 1
ATOM 694 C C . LEU A 1 88 ? -22.761 0.903 -0.198 1.00 80.88 88 LEU A C 1
ATOM 696 O O . LEU A 1 88 ? -23.878 0.455 0.068 1.00 80.88 88 LEU A O 1
ATOM 700 N N . SER A 1 89 ? -21.960 1.422 0.737 1.00 83.56 89 SER A N 1
ATOM 701 C CA . SER A 1 89 ? -22.418 1.681 2.110 1.00 83.56 89 SER A CA 1
ATOM 702 C C . SER A 1 89 ? -23.487 2.782 2.135 1.00 83.56 89 SER A C 1
ATOM 704 O O . SER A 1 89 ? -23.601 3.558 1.190 1.00 83.56 89 SER A O 1
ATOM 706 N N . LYS A 1 90 ? -24.239 2.908 3.236 1.00 84.56 90 LYS A N 1
ATOM 707 C CA . LYS A 1 90 ? -25.259 3.963 3.392 1.00 84.56 90 LYS A CA 1
ATOM 708 C C . LYS A 1 90 ? -24.688 5.370 3.168 1.00 84.56 90 LYS A C 1
ATOM 710 O O . LYS A 1 90 ? -25.312 6.193 2.513 1.00 84.56 90 LYS A O 1
ATOM 715 N N . LEU A 1 91 ? -23.473 5.622 3.655 1.00 83.38 91 LEU A N 1
ATOM 716 C CA . LEU A 1 91 ? -22.790 6.900 3.463 1.00 83.38 91 LEU A CA 1
ATOM 717 C C . LEU A 1 91 ? -22.337 7.092 2.006 1.00 83.38 91 LEU A C 1
ATOM 719 O O . LEU A 1 91 ? -22.469 8.174 1.451 1.00 83.38 91 LEU A O 1
ATOM 723 N N . GLN A 1 92 ? -21.860 6.029 1.352 1.00 83.62 92 GLN A N 1
ATOM 724 C CA . GLN A 1 92 ? -21.507 6.068 -0.072 1.00 83.62 92 GLN A CA 1
ATOM 725 C C . GLN A 1 92 ? -22.729 6.302 -0.967 1.00 83.62 92 GLN A C 1
ATOM 727 O O . GLN A 1 92 ? -22.621 7.003 -1.965 1.00 83.62 92 GLN A O 1
ATOM 732 N N . GLN A 1 93 ? -23.891 5.760 -0.596 1.00 87.12 93 GLN A N 1
ATOM 733 C CA . GLN A 1 93 ? -25.152 6.024 -1.289 1.00 87.12 93 GLN A CA 1
ATOM 734 C C . GLN A 1 93 ? -25.547 7.498 -1.188 1.00 87.12 93 GLN A C 1
ATOM 736 O O . GLN A 1 93 ? -25.981 8.056 -2.183 1.00 87.12 93 GLN A O 1
ATOM 741 N N . GLN A 1 94 ? -25.343 8.150 -0.037 1.00 86.88 94 GLN A N 1
ATOM 742 C CA . GLN A 1 94 ? -25.618 9.586 0.108 1.00 86.88 94 GLN A CA 1
ATOM 743 C C . GLN A 1 94 ? -24.741 10.434 -0.821 1.00 86.88 94 GLN A C 1
ATOM 745 O O . GLN A 1 94 ? -25.260 11.294 -1.523 1.00 86.88 94 GLN A O 1
ATOM 750 N N . PHE A 1 95 ? -23.435 10.152 -0.892 1.00 80.06 95 PHE A N 1
ATOM 751 C CA . PHE A 1 95 ? -22.539 10.828 -1.840 1.00 80.06 95 PHE A CA 1
ATOM 752 C C . PHE A 1 95 ? -22.926 10.575 -3.299 1.00 80.06 95 PHE A C 1
ATOM 754 O O . PHE A 1 95 ? -22.889 11.489 -4.117 1.00 80.06 95 PHE A O 1
ATOM 761 N N . TYR A 1 96 ? -23.302 9.340 -3.626 1.00 85.06 96 TYR A N 1
ATOM 762 C CA . TYR A 1 96 ? -23.716 8.970 -4.974 1.00 85.06 96 TYR A CA 1
ATOM 763 C C . TYR A 1 96 ? -25.023 9.666 -5.385 1.00 85.06 96 TYR A C 1
ATOM 765 O O . TYR A 1 96 ? -25.106 10.222 -6.473 1.00 85.06 96 TYR A O 1
ATOM 773 N N . GLN A 1 97 ? -26.013 9.710 -4.491 1.00 87.50 97 GLN A N 1
ATOM 774 C CA . GLN A 1 97 ? -27.294 10.379 -4.728 1.00 87.50 97 GLN A CA 1
ATOM 775 C C . GLN A 1 97 ? -27.159 11.904 -4.799 1.00 87.50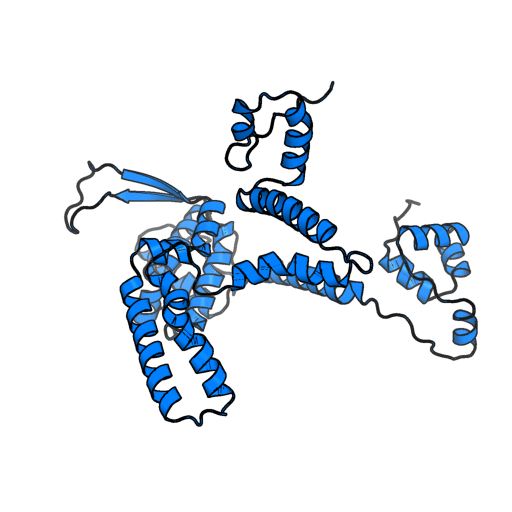 97 GLN A C 1
ATOM 777 O O . GLN A 1 97 ? -27.782 12.530 -5.651 1.00 87.50 97 GLN A O 1
ATOM 782 N N . ALA A 1 98 ? -26.302 12.507 -3.969 1.00 84.69 98 ALA A N 1
ATOM 783 C CA . ALA A 1 98 ? -25.994 13.934 -4.065 1.00 84.69 98 ALA A CA 1
ATOM 784 C C . ALA A 1 98 ? -25.377 14.291 -5.429 1.00 84.69 98 ALA A C 1
ATOM 786 O O . ALA A 1 98 ? -25.745 15.302 -6.023 1.00 84.69 98 ALA A O 1
ATOM 787 N N . ALA A 1 99 ? -24.499 13.429 -5.955 1.00 81.50 99 ALA A N 1
ATOM 788 C CA . ALA A 1 99 ? -23.922 13.600 -7.283 1.00 81.50 99 ALA A CA 1
ATOM 789 C C . ALA A 1 99 ? -24.975 13.476 -8.396 1.00 81.50 99 ALA A C 1
ATOM 791 O O . ALA A 1 99 ? -25.004 14.319 -9.286 1.00 81.50 99 ALA A O 1
ATOM 792 N N . LEU A 1 100 ? -25.853 12.467 -8.336 1.00 84.94 100 LEU A N 1
ATOM 793 C CA . LEU A 1 100 ? -26.924 12.288 -9.324 1.00 84.94 100 LEU A CA 1
ATOM 794 C C . LEU A 1 100 ? -27.907 13.460 -9.331 1.00 84.94 100 LEU A C 1
ATOM 796 O O . LEU A 1 100 ? -28.203 13.987 -10.395 1.00 84.94 100 LEU A O 1
ATOM 800 N N . SER A 1 101 ? -28.348 13.916 -8.156 1.00 84.81 101 SER A N 1
ATOM 801 C CA . SER A 1 101 ? -29.256 15.062 -8.035 1.00 84.81 101 SER A CA 1
ATOM 802 C C . SER A 1 101 ? -28.644 16.351 -8.592 1.00 84.81 101 SER A C 1
ATOM 804 O O . SER A 1 101 ? -29.345 17.158 -9.196 1.00 84.81 101 SER A O 1
ATOM 806 N N . GLU A 1 102 ? -27.335 16.553 -8.420 1.00 80.50 102 GLU A N 1
ATOM 807 C CA . GLU A 1 102 ? -26.650 17.723 -8.971 1.00 80.50 102 GLU A CA 1
ATOM 808 C C . GLU A 1 102 ? -26.411 17.617 -10.487 1.00 80.50 102 GLU A C 1
ATOM 810 O O . GLU A 1 102 ? -26.376 18.645 -11.160 1.00 80.50 102 GLU A O 1
ATOM 815 N N . LEU A 1 103 ? -26.268 16.407 -11.038 1.00 76.62 103 LEU A N 1
ATOM 816 C CA . LEU A 1 103 ? -26.194 16.181 -12.488 1.00 76.62 103 LEU A CA 1
ATOM 817 C C . LEU A 1 103 ? -27.547 16.378 -13.168 1.00 76.62 103 LEU A C 1
ATOM 819 O O . LEU A 1 103 ? -27.615 17.074 -14.179 1.00 76.62 103 LEU A O 1
ATOM 823 N N . ASP A 1 104 ? -28.608 15.845 -12.570 1.00 79.81 104 ASP A N 1
ATOM 824 C CA . ASP A 1 104 ? -29.986 16.025 -13.026 1.00 79.81 104 ASP A CA 1
ATOM 825 C C . ASP A 1 104 ? -30.370 17.517 -13.036 1.00 79.81 104 ASP A C 1
ATOM 827 O O . ASP A 1 104 ? -30.815 18.056 -14.047 1.00 79.81 104 ASP A O 1
ATOM 831 N N . ALA A 1 105 ? -30.027 18.256 -11.971 1.00 76.00 105 ALA A N 1
ATOM 832 C CA . ALA A 1 105 ? -30.219 19.709 -11.907 1.00 76.00 105 ALA A CA 1
ATOM 833 C C . ALA A 1 105 ? -29.408 20.501 -12.956 1.00 76.00 105 ALA A C 1
ATOM 835 O O . ALA A 1 105 ? -29.743 21.646 -13.260 1.00 76.00 105 ALA A O 1
ATOM 836 N N . ARG A 1 106 ? -28.334 19.916 -13.505 1.00 75.69 106 ARG A N 1
ATOM 837 C CA . ARG A 1 106 ? -27.529 20.487 -14.601 1.00 75.69 106 ARG A CA 1
ATOM 838 C C . ARG A 1 106 ? -28.020 20.051 -15.987 1.00 75.69 106 ARG A C 1
ATOM 840 O O . ARG A 1 106 ? -27.395 20.427 -16.977 1.00 75.69 106 ARG A O 1
ATOM 847 N N . GLY A 1 107 ? -29.114 19.289 -16.064 1.00 70.19 107 GLY A N 1
ATOM 848 C CA . GLY A 1 107 ? -29.700 18.791 -17.309 1.00 70.19 107 GLY A CA 1
ATOM 849 C C . GLY A 1 107 ? -28.939 17.621 -17.935 1.00 70.19 107 GLY A C 1
ATOM 850 O O . GLY A 1 107 ? -29.049 17.408 -19.141 1.00 70.19 107 GLY A O 1
ATOM 851 N N . ALA A 1 108 ? -28.130 16.895 -17.158 1.00 72.00 108 ALA A N 1
ATOM 852 C CA . ALA A 1 108 ? -27.476 15.681 -17.633 1.00 72.00 108 ALA A CA 1
ATOM 853 C C . ALA A 1 108 ? -28.452 14.495 -17.598 1.00 72.00 108 ALA A C 1
ATOM 855 O O . ALA A 1 108 ? -29.186 14.327 -16.629 1.00 72.00 108 ALA A O 1
ATOM 856 N N . ASP A 1 109 ? -28.416 13.650 -18.629 1.00 73.88 109 ASP A N 1
ATOM 857 C CA . ASP A 1 109 ? -29.178 12.401 -18.661 1.00 73.88 109 ASP A CA 1
ATOM 858 C C . ASP A 1 109 ? -28.601 11.403 -17.640 1.00 73.88 109 ASP A C 1
ATOM 860 O O . ASP A 1 109 ? -27.473 10.914 -17.782 1.00 73.88 109 ASP A O 1
ATOM 864 N N . VAL A 1 110 ? -29.362 11.158 -16.572 1.00 74.31 110 VAL A N 1
ATOM 865 C CA . VAL A 1 110 ? -29.013 10.250 -15.470 1.00 74.31 110 VAL A CA 1
ATOM 866 C C . VAL A 1 110 ? -29.758 8.910 -15.551 1.00 74.31 110 VAL A C 1
ATOM 868 O O . VAL A 1 110 ? -29.609 8.076 -14.647 1.00 74.31 110 VAL A O 1
ATOM 871 N N . ASP A 1 111 ? -30.520 8.662 -16.623 1.00 67.56 111 ASP A N 1
ATOM 872 C CA . ASP A 1 111 ? -31.306 7.439 -16.770 1.00 67.56 111 ASP A CA 1
ATOM 873 C C . ASP A 1 111 ? -30.403 6.193 -16.778 1.00 67.56 111 ASP A C 1
ATOM 875 O O . ASP A 1 111 ? -29.384 6.092 -17.465 1.00 67.56 111 ASP A O 1
ATOM 879 N N . GLY A 1 112 ? -30.757 5.209 -15.945 1.00 63.97 112 GLY A N 1
ATOM 880 C CA . GLY A 1 112 ? -29.982 3.974 -15.775 1.00 63.97 112 GLY A CA 1
ATOM 881 C C . GLY A 1 112 ? -28.840 4.044 -14.750 1.00 63.97 112 GLY A C 1
ATOM 882 O O . GLY A 1 112 ? -28.247 3.005 -14.445 1.00 63.97 112 GLY A O 1
ATOM 883 N N . ALA A 1 113 ? -28.580 5.208 -14.143 1.00 64.62 113 ALA A N 1
ATOM 884 C CA . ALA A 1 113 ? -27.626 5.363 -13.036 1.00 64.62 113 ALA A CA 1
ATOM 885 C C . ALA A 1 113 ? -28.194 4.961 -11.663 1.00 64.62 113 ALA A C 1
ATOM 887 O O . ALA A 1 113 ? -27.499 4.998 -10.648 1.00 64.62 113 ALA A O 1
ATOM 888 N N . GLU A 1 114 ? -29.462 4.563 -11.607 1.00 69.25 114 GLU A N 1
ATOM 889 C CA . GLU A 1 114 ? -30.127 4.196 -10.365 1.00 69.25 114 GLU A CA 1
ATOM 890 C C . GLU A 1 114 ? -29.542 2.919 -9.741 1.00 69.25 114 GLU A C 1
ATOM 892 O O . GLU A 1 114 ? -29.408 1.857 -10.364 1.00 69.25 114 GLU A O 1
ATOM 897 N N . THR A 1 115 ? -29.236 2.990 -8.446 1.00 65.00 115 THR A N 1
ATOM 898 C CA . THR A 1 115 ? -28.810 1.826 -7.665 1.00 65.00 115 THR A CA 1
ATOM 899 C C . THR A 1 115 ? -29.999 0.919 -7.352 1.00 65.00 115 THR A C 1
ATOM 901 O O . THR A 1 115 ? -30.972 1.360 -6.741 1.00 65.00 115 THR A O 1
ATOM 904 N N . ARG A 1 116 ? -29.912 -0.388 -7.648 1.00 59.09 116 ARG A N 1
ATOM 905 C CA . ARG A 1 116 ? -30.905 -1.364 -7.156 1.00 59.09 116 ARG A CA 1
ATOM 906 C C . ARG A 1 116 ? -30.521 -1.779 -5.733 1.00 59.09 116 ARG A C 1
ATOM 908 O O . ARG A 1 116 ? -29.690 -2.668 -5.534 1.00 59.09 116 ARG A O 1
ATOM 915 N N . GLY A 1 117 ? -31.084 -1.094 -4.740 1.00 67.69 117 GLY A N 1
ATOM 916 C CA . GLY A 1 117 ? -30.661 -1.221 -3.343 1.00 67.69 117 GLY A CA 1
ATOM 917 C C . GLY A 1 117 ? -29.275 -0.606 -3.136 1.00 67.69 117 GLY A C 1
ATOM 918 O O . GLY A 1 117 ? -29.061 0.554 -3.457 1.00 67.69 117 GLY A O 1
ATOM 919 N N . SER A 1 118 ? -28.313 -1.383 -2.631 1.00 65.06 118 SER A N 1
ATOM 920 C CA . SER A 1 118 ? -26.928 -0.930 -2.431 1.00 65.06 118 SER A CA 1
ATOM 921 C C . SER A 1 118 ? -25.997 -1.220 -3.608 1.00 65.06 118 SER A C 1
ATOM 923 O O . SER A 1 118 ? -24.808 -0.938 -3.503 1.00 65.06 118 SER A O 1
ATOM 925 N N . ARG A 1 119 ? -26.480 -1.808 -4.711 1.00 72.31 119 ARG A N 1
ATOM 926 C CA . ARG A 1 119 ? -25.609 -2.264 -5.801 1.00 72.31 119 ARG A CA 1
ATOM 927 C C . ARG A 1 119 ? -25.503 -1.245 -6.945 1.00 72.31 119 ARG A C 1
ATOM 929 O O . ARG A 1 119 ? -26.527 -0.849 -7.497 1.00 72.31 119 ARG A O 1
ATOM 936 N N . LEU A 1 120 ? -24.271 -0.894 -7.325 1.00 68.75 120 LEU A N 1
ATOM 937 C CA . LEU A 1 120 ? -23.937 -0.174 -8.562 1.00 68.75 120 LEU A CA 1
ATOM 938 C C . LEU A 1 120 ? -24.209 -1.081 -9.775 1.00 68.75 120 LEU A C 1
ATOM 940 O O . LEU A 1 120 ? -23.725 -2.215 -9.816 1.00 68.75 120 LEU A O 1
ATOM 944 N N . ARG A 1 121 ? -25.007 -0.602 -10.735 1.00 65.75 121 ARG A N 1
ATOM 945 C CA . ARG A 1 121 ? -25.214 -1.247 -12.045 1.00 65.75 121 ARG A CA 1
ATOM 946 C C . ARG A 1 121 ? -24.077 -0.905 -13.018 1.00 65.75 121 ARG A C 1
ATOM 948 O O . ARG A 1 121 ? -23.166 -0.158 -12.666 1.00 65.75 121 ARG A O 1
ATOM 955 N N . GLU A 1 122 ? -24.138 -1.472 -14.225 1.00 64.69 122 GLU A N 1
ATOM 956 C CA . GLU A 1 122 ? -23.339 -1.024 -15.373 1.00 64.69 122 GLU A CA 1
ATOM 957 C C . GLU A 1 122 ? -23.662 0.447 -15.663 1.00 64.69 122 GLU A C 1
ATOM 959 O O . GLU A 1 122 ? -24.679 0.777 -16.265 1.00 64.69 122 GLU A O 1
ATOM 964 N N . LEU A 1 123 ? -22.818 1.329 -15.135 1.00 71.31 123 LEU A N 1
ATOM 965 C CA . LEU A 1 123 ? -22.929 2.773 -15.266 1.00 71.31 123 LEU A CA 1
ATOM 966 C C . LEU A 1 123 ? -22.297 3.203 -16.590 1.00 71.31 123 LEU A C 1
ATOM 968 O O . LEU A 1 123 ? -21.198 2.745 -16.916 1.00 71.31 123 LEU A O 1
ATOM 972 N N . HIS A 1 124 ? -22.953 4.100 -17.331 1.00 73.38 124 HIS A N 1
ATOM 973 C CA . HIS A 1 124 ? -22.361 4.626 -18.557 1.00 73.38 124 HIS A CA 1
ATOM 974 C C . HIS A 1 124 ? -21.015 5.304 -18.233 1.00 73.38 124 HIS A C 1
ATOM 976 O O . HIS A 1 124 ? -20.957 6.117 -17.302 1.00 73.38 124 HIS A O 1
ATOM 982 N N . PRO A 1 125 ? -19.926 5.013 -18.969 1.00 63.47 125 PRO A N 1
ATOM 983 C CA . PRO A 1 125 ? -18.597 5.469 -18.570 1.00 63.47 125 PRO A CA 1
ATOM 984 C C . PRO A 1 125 ? -18.421 6.990 -18.496 1.00 63.47 125 PRO A C 1
ATOM 986 O O . PRO A 1 125 ? -17.608 7.472 -17.705 1.00 63.47 125 PRO A O 1
ATOM 989 N N . ASP A 1 126 ? -19.187 7.747 -19.286 1.00 65.25 126 ASP A N 1
ATOM 990 C CA . ASP A 1 126 ? -19.176 9.217 -19.251 1.00 65.25 126 ASP A CA 1
ATOM 991 C C . ASP A 1 126 ? -19.913 9.764 -18.019 1.00 65.25 126 ASP A C 1
ATOM 993 O O . ASP A 1 126 ? -19.517 10.777 -17.446 1.00 65.25 126 ASP A O 1
ATOM 997 N N . LEU A 1 127 ? -20.943 9.058 -17.553 1.00 70.25 127 LEU A N 1
ATOM 998 C CA . LEU A 1 127 ? -21.688 9.431 -16.357 1.00 70.25 127 LEU A CA 1
ATOM 999 C C . LEU A 1 127 ? -20.905 9.073 -15.087 1.00 70.25 127 LEU A C 1
ATOM 1001 O O . LEU A 1 127 ? -20.806 9.876 -14.162 1.00 70.25 127 LEU A O 1
ATOM 1005 N N . ALA A 1 128 ? -20.246 7.910 -15.079 1.00 70.38 128 ALA A N 1
ATOM 1006 C CA . ALA A 1 128 ? -19.285 7.526 -14.043 1.00 70.38 128 ALA A CA 1
ATOM 1007 C C . ALA A 1 128 ? -18.167 8.569 -13.889 1.00 70.38 128 ALA A C 1
ATOM 1009 O O . ALA A 1 128 ? -17.786 8.924 -12.772 1.00 70.38 128 ALA A O 1
ATOM 1010 N N . ALA A 1 129 ? -17.680 9.094 -15.013 1.00 65.31 129 ALA A N 1
ATOM 1011 C CA . ALA A 1 129 ? -16.697 10.162 -15.053 1.00 65.31 129 ALA A CA 1
ATOM 1012 C C . ALA A 1 129 ? -17.205 11.473 -14.420 1.00 65.31 129 ALA A C 1
ATOM 1014 O O . ALA A 1 129 ? -16.513 12.059 -13.584 1.00 65.31 129 ALA A O 1
ATOM 1015 N N . GLN A 1 130 ? -18.418 11.903 -14.762 1.00 66.44 130 GLN A N 1
ATOM 1016 C CA . GLN A 1 130 ? -19.027 13.119 -14.213 1.00 66.44 130 GLN A CA 1
ATOM 1017 C C . GLN A 1 130 ? -19.316 13.008 -12.708 1.00 66.44 130 GLN A C 1
ATOM 1019 O O . GLN A 1 130 ? -19.013 13.926 -11.945 1.00 66.44 130 GLN A O 1
ATOM 1024 N N . ILE A 1 131 ? -19.823 11.857 -12.259 1.00 70.12 131 ILE A N 1
ATOM 1025 C CA . ILE A 1 131 ? -20.071 11.576 -10.837 1.00 70.12 131 ILE A CA 1
ATOM 1026 C C . ILE A 1 131 ? -18.763 11.629 -10.038 1.00 70.12 131 ILE A C 1
ATOM 1028 O O . ILE A 1 131 ? -18.722 12.208 -8.952 1.00 70.12 131 ILE A O 1
ATOM 1032 N N . LEU A 1 132 ? -17.674 11.070 -10.577 1.00 68.75 132 LEU A N 1
ATOM 1033 C CA . LEU A 1 132 ? -16.351 11.138 -9.953 1.00 68.75 132 LEU A CA 1
ATOM 1034 C C . LEU A 1 132 ? -15.869 12.579 -9.762 1.00 68.75 132 LEU A C 1
ATOM 1036 O O . LEU A 1 132 ? -15.403 12.914 -8.672 1.00 68.75 132 LEU A O 1
ATOM 1040 N N . LEU A 1 133 ? -16.001 13.422 -10.790 1.00 64.38 133 LEU A N 1
ATOM 1041 C CA . LEU A 1 133 ? -15.597 14.829 -10.716 1.00 64.38 133 LEU A CA 1
ATOM 1042 C C . LEU A 1 133 ? -16.396 15.593 -9.660 1.00 64.38 133 LEU A C 1
ATOM 1044 O O . LEU A 1 133 ? -15.828 16.365 -8.889 1.00 64.38 133 LEU A O 1
ATOM 1048 N N . LEU A 1 134 ? -17.707 15.359 -9.587 1.00 63.41 134 LEU A N 1
ATOM 1049 C CA . LEU A 1 134 ? -18.546 16.003 -8.584 1.00 63.41 134 LEU A CA 1
ATOM 1050 C C . LEU A 1 134 ? -18.187 15.562 -7.166 1.00 63.41 134 LEU A C 1
ATOM 1052 O O . LEU A 1 134 ? -18.052 16.410 -6.292 1.00 63.41 134 LEU A O 1
ATOM 1056 N N . ILE A 1 135 ? -17.957 14.268 -6.929 1.00 65.88 135 ILE A N 1
ATOM 1057 C CA . ILE A 1 135 ? -17.544 13.782 -5.603 1.00 65.88 135 ILE A CA 1
ATOM 1058 C C . ILE A 1 135 ? -16.203 14.404 -5.185 1.00 65.88 135 ILE A C 1
ATOM 1060 O O . ILE A 1 135 ? -16.043 14.774 -4.021 1.00 65.88 135 ILE A O 1
ATOM 1064 N N . GLN A 1 136 ? -15.254 14.545 -6.117 1.00 61.78 136 GLN A N 1
ATOM 1065 C CA . GLN A 1 136 ? -13.944 15.147 -5.847 1.00 61.78 136 GLN A CA 1
ATOM 1066 C C . GLN A 1 136 ? -14.030 16.649 -5.545 1.00 61.78 136 GLN A C 1
ATOM 1068 O O . GLN A 1 136 ? -13.359 17.112 -4.626 1.00 61.78 136 GLN A O 1
ATOM 1073 N N . ASN A 1 137 ? -14.873 17.389 -6.271 1.00 56.59 137 ASN A N 1
ATOM 1074 C CA . ASN A 1 137 ? -14.932 18.850 -6.174 1.00 56.59 137 ASN A CA 1
ATOM 1075 C C . ASN A 1 137 ? -15.957 19.364 -5.153 1.00 56.59 137 ASN A C 1
ATOM 1077 O O . ASN A 1 137 ? -15.751 20.418 -4.567 1.00 56.59 137 ASN A O 1
ATOM 1081 N N . ARG A 1 138 ? -17.061 18.638 -4.937 1.00 66.12 138 ARG A N 1
ATOM 1082 C CA . ARG A 1 138 ? -18.217 19.078 -4.128 1.00 66.12 138 ARG A CA 1
ATOM 1083 C C . ARG A 1 138 ? -18.477 18.215 -2.895 1.00 66.12 138 ARG A C 1
ATOM 1085 O O . ARG A 1 138 ? -19.323 18.569 -2.078 1.00 66.12 138 ARG A O 1
ATOM 1092 N N . GLY A 1 139 ? -17.755 17.105 -2.708 1.00 63.06 139 GLY A N 1
ATOM 1093 C CA . GLY A 1 139 ? -18.021 16.154 -1.621 1.00 63.06 139 GLY A CA 1
ATOM 1094 C C . GLY A 1 139 ? -17.989 16.773 -0.217 1.00 63.06 139 GLY A C 1
ATOM 1095 O O . GLY A 1 139 ? -18.824 16.448 0.625 1.00 63.06 139 GLY A O 1
ATOM 1096 N N . HIS A 1 140 ? -17.064 17.698 0.032 1.00 68.38 140 HIS A N 1
ATOM 1097 C CA . HIS A 1 140 ? -16.993 18.430 1.298 1.00 68.38 140 HIS A CA 1
ATOM 1098 C C . HIS A 1 140 ? -18.164 19.407 1.479 1.00 68.38 140 HIS A C 1
ATOM 1100 O O . HIS A 1 140 ? -18.734 19.497 2.569 1.00 68.38 140 HIS A O 1
ATOM 1106 N N . ASP A 1 141 ? -18.560 20.092 0.408 1.00 69.19 141 ASP A N 1
ATOM 1107 C CA . ASP A 1 141 ? -19.654 21.062 0.440 1.00 69.19 141 ASP A CA 1
ATOM 1108 C C . ASP A 1 141 ? -20.996 20.369 0.656 1.00 69.19 141 ASP A C 1
ATOM 1110 O O . ASP A 1 141 ? -21.791 20.834 1.459 1.00 69.19 141 ASP A O 1
ATOM 1114 N N . TRP A 1 142 ? -21.220 19.188 0.075 1.00 77.94 142 TRP A N 1
ATOM 1115 C CA . TRP A 1 142 ? -22.434 18.403 0.328 1.00 77.94 142 TRP A CA 1
ATOM 1116 C C . TRP A 1 142 ? -22.600 17.981 1.790 1.00 77.94 142 TRP A C 1
ATOM 1118 O O . TRP A 1 142 ? -23.723 17.828 2.268 1.00 77.94 142 TRP A O 1
ATOM 1128 N N . VAL A 1 143 ? -21.494 17.804 2.511 1.00 71.00 143 VAL A N 1
ATOM 1129 C CA . VAL A 1 143 ? -21.517 17.522 3.949 1.00 71.00 143 VAL A CA 1
ATOM 1130 C C . VAL A 1 143 ? -21.857 18.784 4.749 1.00 71.00 143 VAL A C 1
ATOM 1132 O O . VAL A 1 143 ? -22.646 18.714 5.687 1.00 71.00 143 VAL A O 1
ATOM 1135 N N . LYS A 1 144 ? -21.348 19.954 4.343 1.00 72.62 144 LYS A N 1
ATOM 1136 C CA . LYS A 1 144 ? -21.714 21.252 4.943 1.00 72.62 144 LYS A CA 1
ATOM 1137 C C . LYS A 1 144 ? -23.158 21.668 4.648 1.00 72.62 144 LYS A C 1
ATOM 1139 O O . LYS A 1 144 ? -23.828 22.208 5.518 1.00 72.62 144 LYS A O 1
ATOM 1144 N N . GLU A 1 145 ? -23.631 21.397 3.436 1.00 78.94 145 GLU A N 1
ATOM 1145 C CA . GLU A 1 145 ? -24.985 21.683 2.947 1.00 78.94 145 GLU A CA 1
ATOM 1146 C C . GLU A 1 145 ? -26.034 20.697 3.505 1.00 78.94 145 GLU A C 1
ATOM 1148 O O . GLU A 1 145 ? -27.220 20.834 3.219 1.00 78.94 145 GLU A O 1
ATOM 1153 N N . GLY A 1 146 ? -25.622 19.678 4.272 1.00 81.12 146 GLY A N 1
ATOM 1154 C CA . GLY A 1 146 ? -26.524 18.684 4.865 1.00 81.12 146 GLY A CA 1
ATOM 1155 C C . GLY A 1 146 ? -27.072 17.637 3.885 1.00 81.12 146 GLY A C 1
ATOM 1156 O O . GLY A 1 146 ? -27.894 16.809 4.273 1.00 81.12 146 GLY A O 1
ATOM 1157 N N . LYS A 1 147 ? -26.596 17.618 2.633 1.00 80.12 147 LYS A N 1
ATOM 1158 C CA . LYS A 1 147 ? -26.942 16.599 1.622 1.00 80.12 147 LYS A CA 1
ATOM 1159 C C . LYS A 1 147 ? -26.373 15.220 1.966 1.00 80.12 147 LYS A C 1
ATOM 1161 O O . LYS A 1 147 ? -26.922 14.195 1.568 1.00 80.12 147 LYS A O 1
ATOM 1166 N N . VAL A 1 148 ? -25.282 15.188 2.729 1.00 81.44 148 VAL A N 1
ATOM 1167 C CA . VAL A 1 148 ? -24.708 13.974 3.312 1.00 81.44 148 VAL A CA 1
ATOM 1168 C C . VAL A 1 148 ? -24.784 14.097 4.831 1.00 81.44 148 VAL A C 1
ATOM 1170 O O . VAL A 1 148 ? -24.171 14.983 5.419 1.00 81.44 148 VAL A O 1
ATOM 1173 N N . ALA A 1 149 ? -25.536 13.203 5.473 1.00 76.12 149 ALA A N 1
ATOM 1174 C CA . ALA A 1 149 ? -25.843 13.268 6.901 1.00 76.12 149 ALA A CA 1
ATOM 1175 C C . ALA A 1 149 ? -24.673 12.751 7.760 1.00 76.12 149 ALA A C 1
ATOM 1177 O O . ALA A 1 149 ? -24.750 11.677 8.364 1.00 76.12 149 ALA A O 1
ATOM 1178 N N . ALA A 1 150 ? -23.563 13.492 7.775 1.00 76.31 150 ALA A N 1
ATOM 1179 C CA . ALA A 1 150 ? -22.369 13.183 8.553 1.00 76.31 150 ALA A CA 1
ATOM 1180 C C . ALA A 1 150 ? -21.554 14.451 8.866 1.00 76.31 150 ALA A C 1
ATOM 1182 O O . ALA A 1 150 ? -21.740 15.475 8.229 1.00 76.31 150 ALA A O 1
ATOM 1183 N N . ASN A 1 151 ? -20.610 14.376 9.807 1.00 74.31 151 ASN A N 1
ATOM 1184 C CA . ASN A 1 151 ? -19.610 15.431 10.018 1.00 74.31 151 ASN A CA 1
ATOM 1185 C C . ASN A 1 151 ? -18.354 15.107 9.210 1.00 74.31 151 ASN A C 1
ATOM 1187 O O . ASN A 1 151 ? -17.932 13.949 9.197 1.00 74.31 151 ASN A O 1
ATOM 1191 N N . TRP A 1 152 ? -17.722 16.103 8.582 1.00 72.25 152 TRP A N 1
ATOM 1192 C CA . TRP A 1 152 ? -16.513 15.885 7.780 1.00 72.25 152 TRP A CA 1
ATOM 1193 C C . TRP A 1 152 ? -15.322 15.452 8.648 1.00 72.25 152 TRP A C 1
ATOM 1195 O O . TRP A 1 152 ? -14.554 16.266 9.151 1.00 72.25 152 TRP A O 1
ATOM 1205 N N . ASN A 1 153 ? -15.184 14.143 8.843 1.00 64.00 153 ASN A N 1
ATOM 1206 C CA . ASN A 1 153 ? -14.157 13.512 9.661 1.00 64.00 153 ASN A CA 1
ATOM 1207 C C . ASN A 1 153 ? -13.416 12.428 8.860 1.00 64.00 153 ASN A C 1
ATOM 1209 O O . ASN A 1 153 ? -13.798 12.082 7.740 1.00 64.00 153 ASN A O 1
ATOM 1213 N N . HIS A 1 154 ? -12.373 11.847 9.455 1.00 58.81 154 HIS A N 1
ATOM 1214 C CA . HIS A 1 154 ? -11.539 10.828 8.808 1.00 58.81 154 HIS A CA 1
ATOM 1215 C C . HIS A 1 154 ? -12.341 9.617 8.279 1.00 58.81 154 HIS A C 1
ATOM 1217 O O . HIS A 1 154 ? -12.003 9.043 7.247 1.00 58.81 154 HIS A O 1
ATOM 1223 N N . SER A 1 155 ? -13.436 9.234 8.946 1.00 64.62 155 SER A N 1
ATOM 1224 C CA . SER A 1 155 ? -14.299 8.125 8.510 1.00 64.62 155 SER A CA 1
ATOM 1225 C C . SER A 1 155 ? -15.106 8.481 7.255 1.00 64.62 155 SER A C 1
ATOM 1227 O O . SER A 1 155 ? -15.203 7.682 6.320 1.00 64.62 155 SER A O 1
ATOM 1229 N N . VAL A 1 156 ? -15.630 9.709 7.186 1.00 67.44 156 VAL A N 1
ATOM 1230 C CA . VAL A 1 156 ? -16.359 10.221 6.015 1.00 67.44 156 VAL A CA 1
ATOM 1231 C C . VAL A 1 156 ? -15.432 10.379 4.815 1.00 67.44 156 VAL A C 1
ATOM 1233 O O . VAL A 1 156 ? -15.768 9.920 3.722 1.00 67.44 156 VAL A O 1
ATOM 1236 N N . GLN A 1 157 ? -14.233 10.920 5.035 1.00 63.72 157 GLN A N 1
ATOM 1237 C CA . GLN A 1 157 ? -13.189 11.031 4.013 1.00 63.72 157 GLN A CA 1
ATOM 1238 C C . GLN A 1 157 ? -12.791 9.654 3.465 1.00 63.72 157 GLN A C 1
ATOM 1240 O O . GLN A 1 157 ? -12.751 9.453 2.251 1.00 63.72 157 GLN A O 1
ATOM 1245 N N . ALA A 1 158 ? -12.585 8.668 4.345 1.00 61.31 158 ALA A N 1
ATOM 1246 C CA . ALA A 1 158 ? -12.298 7.295 3.937 1.00 61.31 158 ALA A CA 1
ATOM 1247 C C . ALA A 1 158 ? -13.465 6.665 3.157 1.00 61.31 158 ALA A C 1
ATOM 1249 O O . ALA A 1 158 ? -13.250 5.923 2.198 1.00 61.31 158 ALA A O 1
ATOM 1250 N N . SER A 1 159 ? -14.714 6.954 3.531 1.00 68.25 159 SER A N 1
ATOM 1251 C CA . SER A 1 159 ? -15.895 6.451 2.822 1.00 68.25 159 SER A CA 1
ATOM 1252 C C . SER A 1 159 ? -16.027 7.042 1.414 1.00 68.25 159 SER A C 1
ATOM 1254 O O . SER A 1 159 ? -16.315 6.290 0.477 1.00 68.25 159 SER A O 1
ATOM 1256 N N . ALA A 1 160 ? -15.772 8.345 1.257 1.00 66.31 160 ALA A N 1
ATOM 1257 C CA . ALA A 1 160 ? -15.746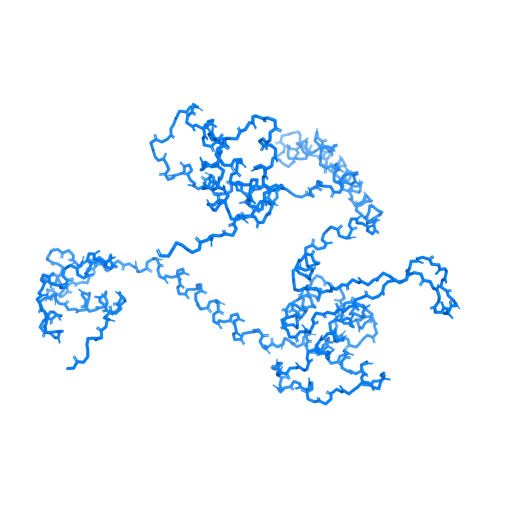 9.035 -0.032 1.00 66.31 160 ALA A CA 1
ATOM 1258 C C . ALA A 1 160 ? -14.600 8.525 -0.927 1.00 66.31 160 ALA A C 1
ATOM 1260 O O . ALA A 1 160 ? -14.831 8.169 -2.080 1.00 66.31 160 ALA A O 1
ATOM 1261 N N . ALA A 1 161 ? -13.391 8.357 -0.380 1.00 59.47 161 ALA A N 1
ATOM 1262 C CA . ALA A 1 161 ? -12.257 7.779 -1.106 1.00 59.47 161 ALA A CA 1
ATOM 1263 C C . ALA A 1 161 ? -12.535 6.337 -1.577 1.00 59.47 161 ALA A C 1
ATOM 1265 O O . ALA A 1 161 ? -12.239 5.966 -2.713 1.00 59.47 161 ALA A O 1
ATOM 1266 N N . ASN A 1 162 ? -13.179 5.525 -0.733 1.00 63.38 162 ASN A N 1
ATOM 1267 C CA . ASN A 1 162 ? -13.590 4.170 -1.101 1.00 63.38 162 ASN A CA 1
ATOM 1268 C C . ASN A 1 162 ? -14.706 4.142 -2.162 1.00 63.38 162 ASN A C 1
ATOM 1270 O O . ASN A 1 162 ? -14.834 3.143 -2.866 1.00 63.38 162 ASN A O 1
ATOM 1274 N N . LEU A 1 163 ? -15.529 5.192 -2.274 1.00 67.50 163 LEU A N 1
ATOM 1275 C CA . LEU A 1 163 ? -16.508 5.336 -3.357 1.00 67.50 163 LEU A CA 1
ATOM 1276 C C . LEU A 1 163 ? -15.811 5.689 -4.677 1.00 67.50 163 LEU A C 1
ATOM 1278 O O . LEU A 1 163 ? -16.096 5.059 -5.693 1.00 67.50 163 LEU A O 1
ATOM 1282 N N . VAL A 1 164 ? -14.842 6.609 -4.644 1.00 64.56 164 VAL A N 1
ATOM 1283 C CA . VAL A 1 164 ? -13.997 6.947 -5.804 1.00 64.56 164 VAL A CA 1
ATOM 1284 C C . VAL A 1 164 ? -13.322 5.695 -6.362 1.00 64.56 164 VAL A C 1
ATOM 1286 O O . VAL A 1 164 ? -13.434 5.425 -7.553 1.00 64.56 164 VAL A O 1
ATOM 1289 N N . GLY A 1 165 ? -12.717 4.867 -5.505 1.00 58.47 165 GLY A N 1
ATOM 1290 C CA . GLY A 1 165 ? -12.081 3.615 -5.931 1.00 58.47 165 GLY A CA 1
ATOM 1291 C C . GLY A 1 165 ? -13.028 2.599 -6.590 1.00 58.47 165 GLY A C 1
ATOM 1292 O O . GLY A 1 165 ? -12.574 1.783 -7.386 1.00 58.47 165 GLY A O 1
ATOM 1293 N N . LYS A 1 166 ? -14.337 2.647 -6.297 1.00 70.12 166 LYS A N 1
ATOM 1294 C CA . LYS A 1 166 ? -15.352 1.775 -6.924 1.00 70.12 166 LYS A CA 1
ATOM 1295 C C . LYS A 1 166 ? -15.839 2.297 -8.274 1.00 70.12 166 LYS A C 1
ATOM 1297 O O . LYS A 1 166 ? -16.187 1.497 -9.133 1.00 70.12 166 LYS A O 1
ATOM 1302 N N . LEU A 1 167 ? -15.876 3.616 -8.454 1.00 67.94 167 LEU A N 1
ATOM 1303 C CA . LEU A 1 167 ? -16.330 4.262 -9.689 1.00 67.94 167 LEU A CA 1
ATOM 1304 C C . LEU A 1 167 ? -15.206 4.400 -10.724 1.00 67.94 167 LEU A C 1
ATOM 1306 O O . LEU A 1 167 ? -15.478 4.407 -11.921 1.00 67.94 167 LEU A O 1
ATOM 1310 N N . LEU A 1 168 ? -13.948 4.458 -10.276 1.00 61.19 168 LEU A N 1
ATOM 1311 C CA . LEU A 1 168 ? -12.769 4.626 -11.131 1.00 61.19 168 LEU A CA 1
ATOM 1312 C C . LEU A 1 168 ? -12.679 3.612 -12.286 1.00 61.19 168 LEU A C 1
ATOM 1314 O O . LEU A 1 168 ? -12.465 4.046 -13.414 1.00 61.19 168 LEU A O 1
ATOM 1318 N N . PRO A 1 169 ? -12.892 2.296 -12.071 1.00 61.59 169 PRO A N 1
ATOM 1319 C CA . PRO A 1 169 ? -12.810 1.310 -13.151 1.00 61.59 169 PRO A CA 1
ATOM 1320 C C . PRO A 1 169 ? -13.957 1.415 -14.166 1.00 61.59 169 PRO A C 1
ATOM 1322 O O . PRO A 1 169 ? -13.862 0.836 -15.244 1.00 61.59 169 PRO A O 1
ATOM 1325 N N . LEU A 1 170 ? -15.047 2.104 -13.806 1.00 67.25 170 LEU A N 1
ATOM 1326 C CA . LEU A 1 170 ? -16.230 2.287 -14.649 1.00 67.25 170 LEU A CA 1
ATOM 1327 C 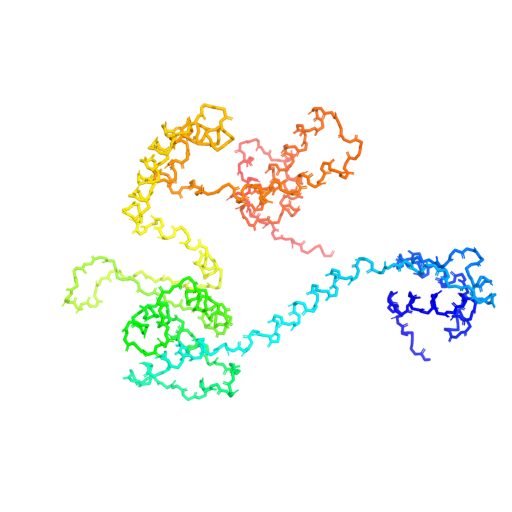C . LEU A 1 170 ? -16.147 3.567 -15.487 1.00 67.25 170 LEU A C 1
ATOM 1329 O O . LEU A 1 170 ? -16.831 3.677 -16.498 1.00 67.25 170 LEU A O 1
ATOM 1333 N N . ALA A 1 171 ? -15.330 4.537 -15.077 1.00 61.91 171 ALA A N 1
ATOM 1334 C CA . ALA A 1 171 ? -15.224 5.823 -15.744 1.00 61.91 171 ALA A CA 1
ATOM 1335 C C . ALA A 1 171 ? -14.329 5.763 -16.983 1.00 61.91 171 ALA A C 1
ATOM 1337 O O . ALA A 1 171 ? -13.240 5.185 -16.969 1.00 61.91 171 ALA A O 1
ATOM 1338 N N . ARG A 1 172 ? -14.765 6.424 -18.060 1.00 60.41 172 ARG A N 1
ATOM 1339 C CA . ARG A 1 172 ? -13.901 6.636 -19.225 1.00 60.41 172 ARG A CA 1
ATOM 1340 C C . ARG A 1 172 ? -12.714 7.530 -18.842 1.00 60.41 172 ARG A C 1
ATOM 1342 O O . ARG A 1 172 ? -12.873 8.430 -18.013 1.00 60.41 172 ARG A O 1
ATOM 1349 N N . PRO A 1 173 ? -11.537 7.330 -19.462 1.00 53.34 173 PRO A N 1
ATOM 1350 C CA . PRO A 1 173 ? -10.415 8.246 -19.320 1.00 53.34 173 PRO A CA 1
ATOM 1351 C C . PRO A 1 173 ? -10.823 9.660 -19.744 1.00 53.34 173 PRO A C 1
ATOM 1353 O O . PRO A 1 173 ? -11.139 9.891 -20.910 1.00 53.34 173 PRO A O 1
ATOM 1356 N N . GLN A 1 174 ? -10.852 10.597 -18.802 1.00 52.62 174 GLN A N 1
ATOM 1357 C CA . GLN A 1 174 ? -11.354 11.950 -19.056 1.00 52.62 174 GLN A CA 1
ATOM 1358 C C . GLN A 1 174 ? -10.262 12.840 -19.656 1.00 52.62 174 GLN A C 1
ATOM 1360 O O . GLN A 1 174 ? -9.076 12.586 -19.465 1.00 52.62 174 GLN A O 1
ATOM 1365 N N . LEU A 1 175 ? -10.641 13.902 -20.361 1.00 43.34 175 LEU A N 1
ATOM 1366 C CA . LEU A 1 175 ? -9.729 14.976 -20.755 1.00 43.34 175 LEU A CA 1
ATOM 1367 C C . LEU A 1 175 ? -10.035 16.192 -19.871 1.00 43.34 175 LEU A C 1
ATOM 1369 O O . LEU A 1 175 ? -11.106 16.775 -19.984 1.00 43.34 175 LEU A O 1
ATOM 1373 N N . LEU A 1 176 ? -9.126 16.542 -18.963 1.00 47.28 176 LEU A N 1
ATOM 1374 C CA . LEU A 1 176 ? -9.201 17.770 -18.176 1.00 47.28 176 LEU A CA 1
ATOM 1375 C C . LEU A 1 176 ? -8.626 18.918 -18.998 1.00 47.28 176 LEU A C 1
ATOM 1377 O O . LEU A 1 176 ? -7.509 18.815 -19.501 1.00 47.28 176 LEU A O 1
ATOM 1381 N N . MET A 1 177 ? -9.384 19.999 -19.122 1.00 38.47 177 MET A N 1
ATOM 1382 C CA . MET A 1 177 ? -8.917 21.248 -19.706 1.00 38.47 177 MET A CA 1
ATOM 1383 C C . MET A 1 177 ? -8.598 22.210 -18.566 1.00 38.47 177 MET A C 1
ATOM 1385 O O . MET A 1 177 ? -9.478 22.524 -17.767 1.00 38.47 177 MET A O 1
ATOM 1389 N N . PHE A 1 178 ? -7.349 22.651 -18.481 1.00 39.25 178 PHE A N 1
ATOM 1390 C CA . PHE A 1 178 ? -6.930 23.694 -17.551 1.00 39.25 178 PHE A CA 1
ATOM 1391 C C . PHE A 1 178 ? -6.657 24.970 -18.340 1.00 39.25 178 PHE A C 1
ATOM 1393 O O . PHE A 1 178 ? -5.899 24.951 -19.314 1.00 39.25 178 PHE A O 1
ATOM 1400 N N . GLU A 1 179 ? -7.274 26.072 -17.926 1.00 40.56 179 GLU A N 1
ATOM 1401 C CA . GLU A 1 179 ? -6.895 27.401 -18.398 1.00 40.56 179 GLU A CA 1
ATOM 1402 C C . GLU A 1 179 ? -5.634 27.838 -17.647 1.00 40.56 179 GLU A C 1
ATOM 1404 O O . GLU A 1 179 ? -5.559 27.713 -16.423 1.00 40.56 179 GLU A O 1
ATOM 1409 N N . SER A 1 180 ? -4.612 28.307 -18.369 1.00 37.75 180 SER A N 1
ATOM 1410 C CA . SER A 1 180 ? -3.433 28.886 -17.727 1.00 37.75 180 SER A CA 1
ATOM 1411 C C . SER A 1 180 ? -3.796 30.258 -17.154 1.00 37.75 180 SER A C 1
ATOM 1413 O O . SER A 1 180 ? -4.154 31.146 -17.928 1.00 37.75 180 SER A O 1
ATOM 1415 N N . ASP A 1 181 ? -3.706 30.390 -15.830 1.00 41.69 181 ASP A N 1
ATOM 1416 C CA . ASP A 1 181 ? -3.846 31.592 -14.995 1.00 41.69 181 ASP A CA 1
ATOM 1417 C C . ASP A 1 181 ? -4.361 32.868 -15.678 1.00 41.69 181 ASP A C 1
ATOM 1419 O O . ASP A 1 181 ? -3.613 33.544 -16.392 1.00 41.69 181 ASP A O 1
ATOM 1423 N N . ARG A 1 182 ? -5.593 33.273 -15.328 1.00 39.09 182 ARG A N 1
ATOM 1424 C CA . ARG A 1 182 ? -5.965 34.683 -15.102 1.00 39.09 182 ARG A CA 1
ATOM 1425 C C . ARG A 1 182 ? -7.305 34.830 -14.379 1.00 39.09 182 ARG A C 1
ATOM 1427 O O . ARG A 1 182 ? -8.116 33.915 -14.346 1.00 39.09 182 ARG A O 1
ATOM 1434 N N . GLU A 1 183 ? -7.447 35.997 -13.755 1.00 38.34 183 GLU A N 1
ATOM 1435 C CA . GLU A 1 183 ? -8.417 36.375 -12.722 1.00 38.34 183 GLU A CA 1
ATOM 1436 C C . GLU A 1 183 ? -9.856 35.848 -12.899 1.00 38.34 183 GLU A C 1
ATOM 1438 O O . GLU A 1 183 ? -10.411 35.882 -14.003 1.00 38.34 183 GLU A O 1
ATOM 1443 N N . PRO A 1 184 ? -10.508 35.431 -11.796 1.00 34.72 184 PRO A N 1
ATOM 1444 C CA . PRO A 1 184 ? -11.877 34.933 -11.830 1.00 34.72 184 PRO A CA 1
ATOM 1445 C C . PRO A 1 184 ? -12.848 36.057 -12.227 1.00 34.72 184 PRO A C 1
ATOM 1447 O O . PRO A 1 184 ? -13.112 36.957 -11.435 1.00 34.72 184 PRO A O 1
ATOM 1450 N N . GLY A 1 185 ? -13.411 36.004 -13.444 1.00 41.31 185 GLY A N 1
ATOM 1451 C CA . GLY A 1 185 ? -14.526 36.896 -13.802 1.00 41.31 185 GLY A CA 1
ATOM 1452 C C . GLY A 1 185 ? -14.861 37.130 -15.280 1.00 41.31 185 GLY A C 1
ATOM 1453 O O . GLY A 1 185 ? -15.927 37.679 -15.551 1.00 41.31 185 GLY A O 1
ATOM 1454 N N . ARG A 1 186 ? -14.038 36.731 -16.259 1.00 34.47 186 ARG A N 1
ATOM 1455 C CA . ARG A 1 186 ? -14.383 36.887 -17.690 1.00 34.47 186 ARG A CA 1
ATOM 1456 C C . ARG A 1 186 ? -13.971 35.674 -18.521 1.00 34.47 186 ARG A C 1
ATOM 1458 O O . ARG A 1 186 ? -12.802 35.511 -18.842 1.00 34.47 186 ARG A O 1
ATOM 1465 N N . TYR A 1 187 ? -14.957 34.876 -18.931 1.00 36.69 187 TYR A N 1
ATOM 1466 C CA . TYR A 1 187 ? -14.792 33.848 -19.961 1.00 36.69 187 TYR A CA 1
ATOM 1467 C C . TYR A 1 187 ? -14.506 34.514 -21.314 1.00 36.69 187 TYR A C 1
ATOM 1469 O O . TYR A 1 187 ? -15.398 35.138 -21.888 1.00 36.69 187 TYR A O 1
ATOM 1477 N N . MET A 1 188 ? -13.294 34.368 -21.853 1.00 38.06 188 MET A N 1
ATOM 1478 C CA . MET A 1 188 ? -13.036 34.567 -23.285 1.00 38.06 188 MET A CA 1
ATOM 1479 C C . MET A 1 188 ? -12.196 33.404 -23.822 1.00 38.06 188 MET A C 1
ATOM 1481 O O . MET A 1 188 ? -11.102 33.138 -23.338 1.00 38.06 188 MET A O 1
ATOM 1485 N N . ALA A 1 189 ? -12.720 32.730 -24.846 1.00 38.47 189 ALA A N 1
ATOM 1486 C CA . ALA A 1 189 ? -12.309 31.413 -25.343 1.00 38.47 189 ALA A CA 1
ATOM 1487 C C . ALA A 1 189 ? -10.944 31.331 -26.074 1.00 38.47 189 ALA A C 1
ATOM 1489 O O . ALA A 1 189 ? -10.727 30.398 -26.841 1.00 38.47 189 ALA A O 1
ATOM 1490 N N . ASN A 1 190 ? -10.022 32.280 -25.867 1.00 38.78 190 ASN A N 1
ATOM 1491 C CA . ASN A 1 190 ? -8.805 32.419 -26.687 1.00 38.78 190 ASN A CA 1
ATOM 1492 C C . ASN A 1 190 ? -7.472 32.250 -25.919 1.00 38.78 190 ASN A C 1
ATOM 1494 O O . ASN A 1 190 ? -6.421 32.624 -26.438 1.00 38.78 190 ASN A O 1
ATOM 1498 N N . GLY A 1 191 ? -7.478 31.707 -24.697 1.00 42.19 191 GLY A N 1
ATOM 1499 C CA . GLY A 1 191 ? -6.249 31.377 -23.953 1.00 42.19 191 GLY A CA 1
ATOM 1500 C C . GLY A 1 191 ? -5.653 30.006 -24.331 1.00 42.19 191 GLY A C 1
ATOM 1501 O O . GLY A 1 191 ? -6.376 29.152 -24.848 1.00 42.19 191 GLY A O 1
ATOM 1502 N N . PRO A 1 192 ? -4.351 29.747 -24.080 1.00 35.56 192 PRO A N 1
ATOM 1503 C CA . PRO A 1 192 ? -3.766 28.427 -24.298 1.00 35.56 192 PRO A CA 1
ATOM 1504 C C . PRO A 1 192 ? -4.343 27.420 -23.290 1.00 35.56 192 PRO A C 1
ATOM 1506 O O . PRO A 1 192 ? -4.057 27.468 -22.096 1.00 35.56 192 PRO A O 1
ATOM 1509 N N . ALA A 1 193 ? -5.176 26.507 -23.785 1.00 38.12 193 ALA A N 1
ATOM 1510 C CA . ALA A 1 193 ? -5.766 25.434 -22.997 1.00 38.12 193 ALA A CA 1
ATOM 1511 C C . ALA A 1 193 ? -4.790 24.254 -22.863 1.00 38.12 193 ALA A C 1
ATOM 1513 O O . ALA A 1 193 ? -4.298 23.720 -23.862 1.00 38.12 193 ALA A O 1
ATOM 1514 N N . VAL A 1 194 ? -4.525 23.817 -21.629 1.00 37.09 194 VAL A N 1
ATOM 1515 C CA . VAL A 1 194 ? -3.745 22.602 -21.361 1.00 37.09 194 VAL A CA 1
ATOM 1516 C C . VAL A 1 194 ? -4.701 21.421 -21.245 1.00 37.09 194 VAL A C 1
ATOM 1518 O O . VAL A 1 194 ? -5.525 21.355 -20.335 1.00 37.09 194 VAL A O 1
ATOM 1521 N N . PHE A 1 195 ? -4.571 20.471 -22.167 1.00 37.47 195 PHE A N 1
ATOM 1522 C CA . PHE A 1 195 ? -5.382 19.259 -22.221 1.00 37.47 195 PHE A CA 1
ATOM 1523 C C . PHE A 1 195 ? -4.657 18.090 -21.543 1.00 37.47 195 PHE A C 1
ATOM 1525 O O . PHE A 1 195 ? -3.637 17.607 -22.034 1.00 37.47 195 PHE A O 1
ATOM 1532 N N . VAL A 1 196 ? -5.190 17.599 -20.425 1.00 43.53 196 VAL A N 1
ATOM 1533 C CA . VAL A 1 196 ? -4.620 16.486 -19.654 1.00 43.53 196 VAL A CA 1
ATOM 1534 C C . VAL A 1 196 ? -5.546 15.277 -19.711 1.00 43.53 196 VAL A C 1
ATOM 1536 O O . VAL A 1 196 ? -6.663 15.302 -19.206 1.00 43.53 196 VAL A O 1
ATOM 1539 N N . ARG A 1 197 ? -5.072 14.168 -20.285 1.00 43.50 197 ARG A N 1
ATOM 1540 C CA . ARG A 1 197 ? -5.827 12.909 -20.345 1.00 43.50 197 ARG A CA 1
ATOM 1541 C C . ARG A 1 197 ? -5.674 12.114 -19.038 1.00 43.50 197 ARG A C 1
ATOM 1543 O O . ARG A 1 197 ? -4.626 11.520 -18.787 1.00 43.50 197 ARG A O 1
ATOM 1550 N N . LEU A 1 198 ? -6.731 12.065 -18.231 1.00 49.12 198 LEU A N 1
ATOM 1551 C CA . LEU A 1 198 ? -6.904 11.227 -17.039 1.00 49.12 198 LEU A CA 1
ATOM 1552 C C . LEU A 1 198 ? -6.968 9.743 -17.416 1.00 49.12 198 LEU A C 1
ATOM 1554 O O . LEU A 1 198 ? -8.037 9.177 -17.607 1.00 49.12 198 LEU A O 1
ATOM 1558 N N . THR A 1 199 ? -5.814 9.095 -17.526 1.00 45.84 199 THR A N 1
ATOM 1559 C CA . THR A 1 199 ? -5.711 7.632 -17.659 1.00 45.84 199 THR A CA 1
ATOM 1560 C C . THR A 1 199 ? -5.803 6.944 -16.292 1.00 45.84 199 THR A C 1
ATOM 1562 O O . THR A 1 199 ? -5.528 7.576 -15.276 1.00 45.84 199 THR A O 1
ATOM 1565 N N . ALA A 1 200 ? -6.114 5.642 -16.242 1.00 42.53 200 ALA A N 1
ATOM 1566 C CA . ALA A 1 200 ? -6.131 4.868 -14.990 1.00 42.53 200 ALA A CA 1
ATOM 1567 C C . ALA A 1 200 ? -4.787 4.938 -14.232 1.00 42.53 200 ALA A C 1
ATOM 1569 O O . ALA A 1 200 ? -4.760 5.063 -13.013 1.00 42.53 200 ALA A O 1
ATOM 1570 N N . HIS A 1 201 ? -3.666 4.969 -14.959 1.00 40.81 201 HIS A N 1
ATOM 1571 C CA . HIS A 1 201 ? -2.336 5.150 -14.377 1.00 40.81 201 HIS A CA 1
ATOM 1572 C C . HIS A 1 201 ? -2.117 6.575 -13.837 1.00 40.81 201 HIS A C 1
ATOM 1574 O O . HIS A 1 201 ? -1.561 6.743 -12.753 1.00 40.81 201 HIS A O 1
ATOM 1580 N N . LEU A 1 202 ? -2.601 7.613 -14.537 1.00 44.94 202 LEU A N 1
ATOM 1581 C CA . LEU A 1 202 ? -2.595 8.984 -14.013 1.00 44.94 202 LEU A CA 1
ATOM 1582 C C . LEU A 1 202 ? -3.520 9.113 -12.797 1.00 44.94 202 LEU A C 1
ATOM 1584 O O . LEU A 1 202 ? -3.179 9.826 -11.870 1.00 44.94 202 LEU A O 1
ATOM 1588 N N . GLN A 1 203 ? -4.633 8.383 -12.757 1.00 47.00 203 GLN A N 1
ATOM 1589 C CA . GLN A 1 203 ? -5.563 8.337 -11.632 1.00 47.00 203 GLN A CA 1
ATOM 1590 C C . GLN A 1 203 ? -5.010 7.581 -10.415 1.00 47.00 203 GLN A C 1
ATOM 1592 O O . GLN A 1 203 ? -5.235 8.019 -9.296 1.00 47.00 203 GLN A O 1
ATOM 1597 N N . GLU A 1 204 ? -4.242 6.503 -10.593 1.00 44.03 204 GLU A N 1
ATOM 1598 C CA . GLU A 1 204 ? -3.504 5.838 -9.504 1.00 44.03 204 GLU A CA 1
ATOM 1599 C C . GLU A 1 204 ? -2.344 6.697 -8.992 1.00 44.03 204 GLU A C 1
ATOM 1601 O O . GLU A 1 204 ? -2.130 6.811 -7.781 1.00 44.03 204 GLU A O 1
ATOM 1606 N N . ARG A 1 205 ? -1.641 7.379 -9.906 1.00 39.69 205 ARG A N 1
ATOM 1607 C CA . ARG A 1 205 ? -0.678 8.441 -9.576 1.00 39.69 205 ARG A CA 1
ATOM 1608 C C . ARG A 1 205 ? -1.361 9.614 -8.880 1.00 39.69 205 ARG A C 1
ATOM 1610 O O . ARG A 1 205 ? -0.756 10.244 -8.014 1.00 39.69 205 ARG A O 1
ATOM 1617 N N . ILE A 1 206 ? -2.635 9.847 -9.210 1.00 45.34 206 ILE A N 1
ATOM 1618 C CA . ILE A 1 206 ? -3.479 10.817 -8.539 1.00 45.34 206 ILE A CA 1
ATOM 1619 C C . ILE A 1 206 ? -3.954 10.322 -7.181 1.00 45.34 206 ILE A C 1
ATOM 1621 O O . ILE A 1 206 ? -3.963 11.075 -6.239 1.00 45.34 206 ILE A O 1
ATOM 1625 N N . ALA A 1 207 ? -4.266 9.052 -6.980 1.00 42.56 207 ALA A N 1
ATOM 1626 C CA . ALA A 1 207 ? -4.568 8.524 -5.650 1.00 42.56 207 ALA A CA 1
ATOM 1627 C C . ALA A 1 207 ? -3.325 8.532 -4.736 1.00 42.56 207 ALA A C 1
ATOM 1629 O O . ALA A 1 207 ? -3.433 8.592 -3.513 1.00 42.56 207 ALA A O 1
ATOM 1630 N N . SER A 1 208 ? -2.133 8.546 -5.336 1.00 41.06 208 SER A N 1
ATOM 1631 C CA . SER A 1 208 ? -0.862 8.815 -4.664 1.00 41.06 208 SER A CA 1
ATOM 1632 C C . SER A 1 208 ? -0.522 10.321 -4.570 1.00 41.06 208 SER A C 1
ATOM 1634 O O . SER A 1 208 ? 0.616 10.670 -4.240 1.00 41.06 208 SER A O 1
ATOM 1636 N N . LEU A 1 209 ? -1.523 11.216 -4.732 1.00 44.38 209 LEU A N 1
ATOM 1637 C CA . LEU A 1 209 ? -1.467 12.694 -4.633 1.00 44.38 209 LEU A CA 1
ATOM 1638 C C . LEU A 1 209 ? -1.017 13.302 -3.302 1.00 44.38 209 LEU A C 1
ATOM 1640 O O . LEU A 1 209 ? -1.115 14.517 -3.122 1.00 44.38 209 LEU A O 1
ATOM 1644 N N . VAL A 1 210 ? -0.394 12.539 -2.413 1.00 46.75 210 VAL A N 1
ATOM 1645 C CA . VAL A 1 210 ? 0.502 13.140 -1.410 1.00 46.75 210 VAL A CA 1
ATOM 1646 C C . VAL A 1 210 ? 1.512 14.090 -2.095 1.00 46.75 210 VAL A C 1
ATOM 1648 O O . VAL A 1 210 ? 2.004 15.033 -1.486 1.00 46.75 210 VAL A O 1
ATOM 1651 N N . ARG A 1 211 ? 1.766 13.890 -3.398 1.00 45.03 211 ARG A N 1
ATOM 1652 C CA . ARG A 1 211 ? 2.623 14.720 -4.246 1.00 45.03 211 ARG A CA 1
ATOM 1653 C C . ARG A 1 211 ? 1.991 16.005 -4.833 1.00 45.03 211 ARG A C 1
ATOM 1655 O O . ARG A 1 211 ? 2.737 16.948 -5.012 1.00 45.03 211 ARG A O 1
ATOM 1662 N N . VAL A 1 212 ? 0.673 16.117 -5.060 1.00 40.91 212 VAL A N 1
ATOM 1663 C CA . VAL A 1 212 ? 0.056 17.411 -5.493 1.00 40.91 212 VAL A CA 1
ATOM 1664 C C . VAL A 1 212 ? -0.390 18.256 -4.310 1.00 40.91 212 VAL A C 1
ATOM 1666 O O . VAL A 1 212 ? -0.393 19.471 -4.404 1.00 40.91 212 VAL A O 1
ATOM 1669 N N . VAL A 1 213 ? -0.644 17.644 -3.152 1.00 45.94 213 VAL A N 1
ATOM 1670 C CA . VAL A 1 213 ? -0.647 18.357 -1.859 1.00 45.94 213 VAL A CA 1
ATOM 1671 C C . VAL A 1 213 ? 0.639 19.190 -1.688 1.00 45.94 213 VAL A C 1
ATOM 1673 O O . VAL A 1 213 ? 0.620 20.289 -1.141 1.00 45.94 213 VAL A O 1
ATOM 1676 N N . ARG A 1 214 ? 1.747 18.677 -2.231 1.00 43.66 214 ARG A N 1
ATOM 1677 C CA . ARG A 1 214 ? 3.067 19.310 -2.313 1.00 43.66 214 ARG A CA 1
ATOM 1678 C C . ARG A 1 214 ? 3.157 20.416 -3.365 1.00 43.66 214 ARG A C 1
ATOM 1680 O O . ARG A 1 214 ? 3.662 21.484 -3.049 1.00 43.66 214 ARG A O 1
ATOM 1687 N N . ASP A 1 215 ? 2.645 20.180 -4.571 1.00 41.69 215 ASP A N 1
ATOM 1688 C CA . ASP A 1 215 ? 2.684 21.170 -5.658 1.00 41.69 215 ASP A CA 1
ATOM 1689 C C . ASP A 1 215 ? 1.670 22.325 -5.447 1.00 41.69 215 ASP A C 1
ATOM 1691 O O . ASP A 1 215 ? 1.857 23.410 -5.985 1.00 41.69 215 ASP A O 1
ATOM 1695 N N . LEU A 1 216 ? 0.638 22.133 -4.605 1.00 44.91 216 LEU A N 1
ATOM 1696 C CA . LEU A 1 216 ? -0.377 23.134 -4.215 1.00 44.91 216 LEU A CA 1
ATOM 1697 C C . LEU A 1 216 ? -0.044 23.909 -2.919 1.00 44.91 216 LEU A C 1
ATOM 1699 O O . LEU A 1 216 ? -0.904 24.595 -2.367 1.00 44.91 216 LEU A O 1
ATOM 1703 N N . ASN A 1 217 ? 1.198 23.829 -2.431 1.00 47.06 217 ASN A N 1
ATOM 1704 C CA . ASN A 1 217 ? 1.723 24.669 -1.350 1.00 47.06 217 ASN A CA 1
ATOM 1705 C C . ASN A 1 217 ? 1.107 24.455 0.058 1.00 47.06 217 ASN A C 1
ATOM 1707 O O . ASN A 1 217 ? 0.904 25.422 0.788 1.00 47.06 217 ASN A O 1
ATOM 1711 N N . LEU A 1 218 ? 0.862 23.215 0.515 1.00 49.84 218 LEU A N 1
ATOM 1712 C CA . LEU A 1 218 ? 0.380 22.920 1.890 1.00 49.84 218 LEU A CA 1
ATOM 1713 C C . LEU A 1 218 ? 1.426 23.087 3.019 1.00 49.84 218 LEU A C 1
ATOM 1715 O O . LEU A 1 218 ? 1.160 22.726 4.170 1.00 49.84 218 LEU A O 1
ATOM 1719 N N . ASN A 1 219 ? 2.585 23.692 2.741 1.00 51.06 219 ASN A N 1
ATOM 1720 C CA . ASN A 1 219 ? 3.556 24.081 3.773 1.00 51.06 219 ASN A CA 1
ATOM 1721 C C . ASN A 1 219 ? 2.923 24.948 4.870 1.00 51.06 219 ASN A C 1
ATOM 1723 O O . ASN A 1 219 ? 3.219 24.751 6.042 1.00 51.06 219 ASN A O 1
ATOM 1727 N N . HIS A 1 220 ? 1.984 25.828 4.517 1.00 51.03 220 HIS A N 1
ATOM 1728 C CA . HIS A 1 220 ? 1.274 26.677 5.478 1.00 51.03 220 HIS A CA 1
ATOM 1729 C C . HIS A 1 220 ? 0.363 25.910 6.455 1.00 51.03 220 HIS A C 1
ATOM 1731 O O . HIS A 1 220 ? -0.008 26.468 7.480 1.00 51.03 220 HIS A O 1
ATOM 1737 N N . VAL A 1 221 ? -0.005 24.655 6.166 1.00 58.78 221 VAL A N 1
ATOM 1738 C CA . VAL A 1 221 ? -0.825 23.821 7.068 1.00 58.78 221 VAL A CA 1
ATOM 1739 C C . VAL A 1 221 ? 0.054 22.915 7.920 1.00 58.78 221 VAL A C 1
ATOM 1741 O O . VAL A 1 221 ? -0.177 22.767 9.116 1.00 58.78 221 VAL A O 1
ATOM 1744 N N . CYS A 1 222 ? 1.077 22.309 7.316 1.00 65.81 222 CYS A N 1
ATOM 1745 C CA . CYS A 1 222 ? 1.955 21.382 8.023 1.00 65.81 222 CYS A CA 1
ATOM 1746 C C . CYS A 1 222 ? 2.987 22.096 8.901 1.00 65.81 222 CYS A C 1
ATOM 1748 O O . CYS A 1 222 ? 3.285 21.589 9.977 1.00 65.81 222 CYS A O 1
ATOM 1750 N N . ALA A 1 223 ? 3.524 23.247 8.478 1.00 72.94 223 ALA A N 1
ATOM 1751 C CA . ALA A 1 223 ? 4.549 23.955 9.246 1.00 72.94 223 ALA A CA 1
ATOM 1752 C C . ALA A 1 223 ? 4.042 24.400 10.631 1.00 72.94 223 ALA A C 1
ATOM 1754 O O . ALA A 1 223 ? 4.685 24.023 11.607 1.00 72.94 223 ALA A O 1
ATOM 1755 N N . PRO A 1 224 ? 2.854 25.031 10.779 1.00 77.38 224 PRO A N 1
ATOM 1756 C CA . PRO A 1 224 ? 2.347 25.398 12.103 1.00 77.38 224 PRO A CA 1
ATOM 1757 C C . PRO A 1 224 ? 2.134 24.198 13.034 1.00 77.38 224 PRO A C 1
ATOM 1759 O O . PRO A 1 224 ? 2.408 24.292 14.223 1.00 77.38 224 PRO A O 1
ATOM 1762 N N . LEU A 1 225 ? 1.693 23.052 12.502 1.00 80.69 225 LEU A N 1
ATOM 1763 C CA . LEU A 1 225 ? 1.511 21.824 13.289 1.00 80.69 225 LEU A CA 1
ATOM 1764 C C . LEU A 1 225 ? 2.847 21.217 13.734 1.00 80.69 225 LEU A C 1
ATOM 1766 O O . LEU A 1 225 ? 2.950 20.654 14.823 1.00 80.69 225 LEU A O 1
ATOM 1770 N N . VAL A 1 226 ? 3.872 21.303 12.883 1.00 84.12 226 VAL A N 1
ATOM 1771 C CA . VAL A 1 226 ? 5.230 20.863 13.218 1.00 84.12 226 VAL A CA 1
ATOM 1772 C C . VAL A 1 226 ? 5.827 21.793 14.273 1.00 84.12 226 VAL A C 1
ATOM 1774 O O . VAL A 1 226 ? 6.402 21.302 15.241 1.00 84.12 226 VAL A O 1
ATOM 1777 N N . ASP A 1 227 ? 5.626 23.103 14.153 1.00 86.06 227 ASP A N 1
ATOM 1778 C CA . ASP A 1 227 ? 6.072 24.088 15.141 1.00 86.06 227 ASP A CA 1
ATOM 1779 C C . ASP A 1 227 ? 5.365 23.902 16.492 1.00 86.06 227 ASP A C 1
ATOM 1781 O O . ASP A 1 227 ? 6.019 23.883 17.538 1.00 86.06 227 ASP A O 1
ATOM 1785 N N . GLU A 1 228 ? 4.049 23.674 16.483 1.00 87.38 228 GLU A N 1
ATOM 1786 C CA . GLU A 1 228 ? 3.265 23.366 17.683 1.00 87.38 228 GLU A CA 1
ATOM 1787 C C . GLU A 1 228 ? 3.750 22.070 18.347 1.00 87.38 228 GLU A C 1
ATOM 1789 O O . GLU A 1 228 ? 3.955 22.031 19.562 1.00 87.38 228 GLU A O 1
ATOM 1794 N N . LEU A 1 229 ? 4.022 21.024 17.557 1.00 88.50 229 LEU A N 1
ATOM 1795 C CA . LEU A 1 229 ? 4.597 19.778 18.061 1.00 88.50 229 LEU A CA 1
ATOM 1796 C C . LEU A 1 229 ? 5.988 20.004 18.668 1.00 88.50 229 LEU A C 1
ATOM 1798 O O . LEU A 1 229 ? 6.286 19.434 19.718 1.00 88.50 229 LEU A O 1
ATOM 1802 N N . HIS A 1 230 ? 6.835 20.823 18.039 1.00 92.06 230 HIS A N 1
ATOM 1803 C CA . HIS A 1 230 ? 8.164 21.146 18.560 1.00 92.06 230 HIS A CA 1
ATOM 1804 C C . HIS A 1 230 ? 8.067 21.835 19.922 1.00 92.06 230 HIS A C 1
ATOM 1806 O O . HIS A 1 230 ? 8.707 21.404 20.885 1.00 92.06 230 HIS A O 1
ATOM 1812 N N . ALA A 1 231 ? 7.224 22.868 20.010 1.00 91.06 231 ALA A N 1
ATOM 1813 C CA . ALA A 1 231 ? 6.984 23.619 21.234 1.00 91.06 231 ALA A CA 1
ATOM 1814 C C . ALA A 1 231 ? 6.433 22.709 22.339 1.00 91.06 231 ALA A C 1
ATOM 1816 O O . ALA A 1 231 ? 6.994 22.659 23.434 1.00 91.06 231 ALA A O 1
ATOM 1817 N N . TYR A 1 232 ? 5.411 21.908 22.025 1.00 93.75 232 TYR A N 1
ATOM 1818 C CA . TYR A 1 232 ? 4.845 20.922 22.942 1.00 93.75 232 TYR A CA 1
ATOM 1819 C C . TYR A 1 232 ? 5.905 19.941 23.457 1.00 93.75 232 TYR A C 1
ATOM 1821 O O . TYR A 1 232 ? 6.014 19.715 24.662 1.00 93.75 232 TYR A O 1
ATOM 1829 N N . MET A 1 233 ? 6.728 19.377 22.567 1.00 90.25 233 MET A N 1
ATOM 1830 C CA . MET A 1 233 ? 7.763 18.416 22.948 1.00 90.25 233 MET A CA 1
ATOM 1831 C C . MET A 1 233 ? 8.846 19.037 23.828 1.00 90.25 233 MET A C 1
ATOM 1833 O O . MET A 1 233 ? 9.309 18.369 24.750 1.00 90.25 233 MET A O 1
ATOM 1837 N N . MET A 1 234 ? 9.234 20.289 23.581 1.00 92.81 234 MET A N 1
ATOM 1838 C CA . MET A 1 234 ? 10.168 21.022 24.440 1.00 92.81 234 MET A CA 1
ATOM 1839 C C . MET A 1 234 ? 9.567 21.253 25.834 1.00 92.81 234 MET A C 1
ATOM 1841 O O . MET A 1 234 ? 10.191 20.898 26.834 1.00 92.81 234 MET A O 1
ATOM 1845 N N . THR A 1 235 ? 8.325 21.742 25.911 1.00 94.00 235 THR A N 1
ATOM 1846 C CA . THR A 1 235 ? 7.631 22.000 27.183 1.00 94.00 235 THR A CA 1
ATOM 1847 C C . THR A 1 235 ? 7.399 20.726 27.998 1.00 94.00 235 THR A C 1
ATOM 1849 O O . THR A 1 235 ? 7.662 20.695 29.200 1.00 94.00 235 THR A O 1
ATOM 1852 N N . GLU A 1 236 ? 6.924 19.646 27.378 1.00 91.81 236 GLU A N 1
ATOM 1853 C CA . GLU A 1 236 ? 6.714 18.377 28.083 1.00 91.81 236 GLU A CA 1
ATOM 1854 C C . GLU A 1 236 ? 8.033 17.728 28.496 1.00 91.81 236 GLU A C 1
ATOM 1856 O O . GLU A 1 236 ? 8.124 17.105 29.556 1.00 91.81 236 GLU A O 1
ATOM 1861 N N . ARG A 1 237 ? 9.094 17.909 27.705 1.00 90.50 237 ARG A N 1
ATOM 1862 C CA . ARG A 1 237 ? 10.410 17.377 28.041 1.00 90.50 237 ARG A CA 1
ATOM 1863 C C . ARG A 1 237 ? 10.963 17.976 29.334 1.00 90.50 237 ARG A C 1
ATOM 1865 O O . ARG A 1 237 ? 11.594 17.230 30.087 1.00 90.50 237 ARG A O 1
ATOM 1872 N N . GLU A 1 238 ? 10.734 19.260 29.598 1.00 92.38 238 GLU A N 1
ATOM 1873 C CA . GLU A 1 238 ? 11.167 19.943 30.828 1.00 92.38 238 GLU A CA 1
ATOM 1874 C C . GLU A 1 238 ? 10.466 19.408 32.082 1.00 92.38 238 GLU A C 1
ATOM 1876 O O . GLU A 1 238 ? 11.082 19.304 33.141 1.00 92.38 238 GLU A O 1
ATOM 1881 N N . LYS A 1 239 ? 9.205 18.982 31.952 1.00 92.06 239 LYS A N 1
ATOM 1882 C CA . LYS A 1 239 ? 8.416 18.403 33.054 1.00 92.06 239 LYS A CA 1
ATOM 1883 C C . LYS A 1 239 ? 8.848 16.980 33.419 1.00 92.06 239 LYS A C 1
ATOM 1885 O O . LYS A 1 239 ? 8.479 16.466 34.474 1.00 92.06 239 LYS A O 1
ATOM 1890 N N . LEU A 1 240 ? 9.609 16.315 32.549 1.00 90.69 240 LEU A N 1
ATOM 1891 C CA . LEU A 1 240 ? 9.993 14.916 32.709 1.00 90.69 240 LEU A CA 1
ATOM 1892 C C . LEU A 1 240 ? 11.392 14.757 33.314 1.00 90.69 240 LEU A C 1
ATOM 1894 O O . LEU A 1 240 ? 12.377 15.353 32.869 1.00 90.69 240 LEU A O 1
ATOM 1898 N N . SER A 1 241 ? 11.506 13.825 34.265 1.00 90.69 241 SER A N 1
ATOM 1899 C CA . SER A 1 241 ? 12.804 13.377 34.780 1.00 90.69 241 SER A CA 1
ATOM 1900 C C . SER A 1 241 ? 13.699 12.858 33.650 1.00 90.69 241 SER A C 1
ATOM 1902 O O . SER A 1 241 ? 13.249 12.161 32.737 1.00 90.69 241 SER A O 1
ATOM 1904 N N . ARG A 1 242 ? 15.006 13.140 33.744 1.00 79.56 242 ARG A N 1
ATOM 1905 C CA . ARG A 1 242 ? 16.034 12.726 32.771 1.00 79.56 242 ARG A CA 1
ATOM 1906 C C . ARG A 1 242 ? 16.016 11.225 32.461 1.00 79.56 242 ARG A C 1
ATOM 1908 O O . ARG A 1 242 ? 16.385 10.834 31.356 1.00 79.56 242 ARG A O 1
ATOM 1915 N N . HIS A 1 243 ? 15.613 10.396 33.422 1.00 85.25 243 HIS A N 1
ATOM 1916 C CA . HIS A 1 243 ? 15.626 8.938 33.297 1.00 85.25 243 HIS A CA 1
ATOM 1917 C C . HIS A 1 243 ? 14.315 8.349 32.757 1.00 85.25 243 HIS A C 1
ATOM 1919 O O . HIS A 1 243 ? 14.243 7.142 32.533 1.00 85.25 243 HIS A O 1
ATOM 1925 N N . ALA A 1 244 ? 13.287 9.170 32.519 1.00 91.31 244 ALA A N 1
ATOM 1926 C CA . ALA A 1 244 ? 12.021 8.683 31.989 1.00 91.31 244 ALA A CA 1
ATOM 1927 C C . ALA A 1 244 ? 12.200 8.121 30.558 1.00 91.31 244 ALA A C 1
ATOM 1929 O O . ALA A 1 244 ? 12.795 8.790 29.705 1.00 91.31 244 ALA A O 1
ATOM 1930 N N . PRO A 1 245 ? 11.649 6.932 30.236 1.00 90.88 245 PRO A N 1
ATOM 1931 C CA . PRO A 1 245 ? 11.715 6.371 28.884 1.00 90.88 245 PRO A CA 1
ATOM 1932 C C . PRO A 1 245 ? 11.162 7.312 27.803 1.00 90.88 245 PRO A C 1
ATOM 1934 O O . PRO A 1 245 ? 11.734 7.418 26.718 1.00 90.88 245 PRO A O 1
ATOM 1937 N N . VAL A 1 246 ? 10.097 8.054 28.121 1.00 89.94 246 VAL A N 1
ATOM 1938 C CA . VAL A 1 246 ? 9.492 9.056 27.228 1.00 89.94 246 VAL A CA 1
ATOM 1939 C C . VAL A 1 246 ? 10.443 10.230 26.985 1.00 89.94 246 VAL A C 1
ATOM 1941 O O . VAL A 1 246 ? 10.624 10.643 25.842 1.00 89.94 246 VAL A O 1
ATOM 1944 N N . ALA A 1 247 ? 11.145 10.703 28.021 1.00 89.69 247 ALA A N 1
ATOM 1945 C CA . ALA A 1 247 ? 12.145 11.761 27.882 1.00 89.69 247 ALA A CA 1
ATOM 1946 C C . ALA A 1 247 ? 13.290 11.343 26.946 1.00 89.69 247 ALA A C 1
ATOM 1948 O O . ALA A 1 247 ? 13.770 12.152 26.152 1.00 89.69 247 ALA A O 1
ATOM 1949 N N . LYS A 1 248 ? 13.702 10.067 26.977 1.00 89.06 248 LYS A N 1
ATOM 1950 C CA . LYS A 1 248 ? 14.693 9.524 26.033 1.00 89.06 248 LYS A CA 1
ATOM 1951 C C . LYS A 1 248 ? 14.197 9.586 24.583 1.00 89.06 248 LYS A C 1
ATOM 1953 O O . LYS A 1 248 ? 14.970 9.971 23.709 1.00 89.06 248 LYS A O 1
ATOM 1958 N N . ALA A 1 249 ? 12.937 9.232 24.330 1.00 90.12 249 ALA A N 1
ATOM 1959 C CA . ALA A 1 249 ? 12.341 9.304 22.995 1.00 90.12 249 ALA A CA 1
ATOM 1960 C C . ALA A 1 249 ? 12.209 10.755 22.499 1.00 90.12 249 ALA A C 1
ATOM 1962 O O . ALA A 1 249 ? 12.598 11.052 21.371 1.00 90.12 249 ALA A O 1
ATOM 1963 N N . MET A 1 250 ? 11.756 11.670 23.363 1.00 90.88 250 MET A N 1
ATOM 1964 C CA . MET A 1 250 ? 11.671 13.101 23.048 1.00 90.88 250 MET A CA 1
ATOM 1965 C C . MET A 1 250 ? 13.047 13.685 22.713 1.00 90.88 250 MET A C 1
ATOM 1967 O O . MET A 1 250 ? 13.206 14.291 21.660 1.00 90.88 250 MET A O 1
ATOM 1971 N N . ASN A 1 251 ? 14.071 13.416 23.533 1.00 92.00 251 ASN A N 1
ATOM 1972 C CA . ASN A 1 251 ? 15.447 13.847 23.251 1.00 92.00 251 ASN A CA 1
ATOM 1973 C C . ASN A 1 251 ? 15.958 13.307 21.910 1.00 92.00 251 ASN A C 1
ATOM 1975 O O . ASN A 1 251 ? 16.658 14.010 21.186 1.00 92.00 251 ASN A O 1
ATOM 1979 N N . TYR A 1 252 ? 15.632 12.054 21.577 1.00 91.50 252 TYR A N 1
ATOM 1980 C CA . TYR A 1 252 ? 16.052 11.444 20.317 1.00 91.50 252 TYR A CA 1
ATOM 1981 C C . TYR A 1 252 ? 15.481 12.182 19.099 1.00 91.50 252 TYR A C 1
ATOM 1983 O O . TYR A 1 252 ? 16.218 12.395 18.132 1.00 91.50 252 TYR A O 1
ATOM 1991 N N . MET A 1 253 ? 14.200 12.560 19.164 1.00 89.62 253 MET A N 1
ATOM 1992 C CA . MET A 1 253 ? 13.506 13.308 18.116 1.00 89.62 253 MET A CA 1
ATOM 1993 C C . MET A 1 253 ? 13.977 14.764 18.047 1.00 89.62 253 MET A C 1
ATOM 1995 O O . MET A 1 253 ? 14.357 15.210 16.970 1.00 89.62 253 MET A O 1
ATOM 1999 N N . LEU A 1 254 ? 14.042 15.470 19.182 1.00 92.44 254 LEU A N 1
ATOM 2000 C CA . LEU A 1 254 ? 14.495 16.867 19.259 1.00 92.44 254 LEU A CA 1
ATOM 2001 C C . LEU A 1 254 ? 15.931 17.035 18.736 1.00 92.44 254 LEU A C 1
ATOM 2003 O O . LEU A 1 254 ? 16.202 17.926 17.939 1.00 92.44 254 LEU A O 1
ATOM 2007 N N . ALA A 1 255 ? 16.842 16.115 19.071 1.00 94.56 255 ALA A N 1
ATOM 2008 C CA . ALA A 1 255 ? 18.213 16.132 18.548 1.00 94.56 255 ALA A CA 1
ATOM 2009 C C . ALA A 1 255 ? 18.307 15.921 17.022 1.00 94.56 255 ALA A C 1
ATOM 2011 O O . ALA A 1 255 ? 19.368 16.117 16.436 1.00 94.56 255 ALA A O 1
ATOM 2012 N N . ARG A 1 256 ? 17.226 15.467 16.377 1.00 92.50 256 ARG A N 1
ATOM 2013 C CA . ARG A 1 256 ? 17.137 15.198 14.932 1.00 92.50 256 ARG A CA 1
ATOM 2014 C C . ARG A 1 256 ? 16.075 16.056 14.255 1.00 92.50 256 ARG A C 1
ATOM 2016 O O . ARG A 1 256 ? 15.697 15.752 13.124 1.00 92.50 256 ARG A O 1
ATOM 2023 N N . TRP A 1 257 ? 15.612 17.114 14.921 1.00 92.94 257 TRP A N 1
ATOM 2024 C CA . TRP A 1 257 ? 14.471 17.896 14.466 1.00 92.94 257 TRP A CA 1
ATOM 2025 C C . TRP A 1 257 ? 14.660 18.440 13.054 1.00 92.94 257 TRP A C 1
ATOM 2027 O O . TRP A 1 257 ? 13.787 18.264 12.217 1.00 92.94 257 TRP A O 1
ATOM 2037 N N . THR A 1 258 ? 15.839 18.984 12.748 1.00 89.50 258 THR A N 1
ATOM 2038 C CA . THR A 1 258 ? 16.174 19.491 11.409 1.00 89.50 258 THR A CA 1
ATOM 2039 C C . THR A 1 258 ? 16.017 18.419 10.327 1.00 89.50 258 THR A C 1
ATOM 2041 O O . THR A 1 258 ? 15.443 18.675 9.277 1.00 89.50 258 THR A O 1
ATOM 2044 N N . GLY A 1 259 ? 16.470 17.188 10.590 1.00 87.62 259 GLY A N 1
ATOM 2045 C CA . GLY A 1 259 ? 16.315 16.077 9.647 1.00 87.62 259 GLY A CA 1
ATOM 2046 C C . GLY A 1 259 ? 14.870 15.589 9.535 1.00 87.62 259 GLY A C 1
ATOM 2047 O O . GLY A 1 259 ? 14.437 15.199 8.455 1.00 87.62 259 GLY A O 1
ATOM 2048 N N . PHE A 1 260 ? 14.119 15.630 10.638 1.00 87.50 260 PHE A N 1
ATOM 2049 C CA . PHE A 1 260 ? 12.690 15.331 10.643 1.00 87.50 260 PHE A CA 1
ATOM 2050 C C . PHE A 1 260 ? 11.892 16.378 9.861 1.00 87.50 260 PHE A C 1
ATOM 2052 O O . PHE A 1 260 ? 11.076 15.990 9.043 1.00 87.50 260 PHE A O 1
ATOM 2059 N N . ALA A 1 261 ? 12.141 17.671 10.060 1.00 88.00 261 ALA A N 1
ATOM 2060 C CA . ALA A 1 261 ? 11.398 18.770 9.446 1.00 88.00 261 ALA A CA 1
ATOM 2061 C C . ALA A 1 261 ? 11.787 19.043 7.981 1.00 88.00 261 ALA A C 1
ATOM 2063 O O . ALA A 1 261 ? 11.075 19.765 7.290 1.00 88.00 261 ALA A O 1
ATOM 2064 N N . ALA A 1 262 ? 12.857 18.424 7.469 1.00 84.50 262 ALA A N 1
ATOM 2065 C CA . ALA A 1 262 ? 13.346 18.626 6.102 1.00 84.50 262 ALA A CA 1
ATOM 2066 C C . ALA A 1 262 ? 12.297 18.350 5.003 1.00 84.50 262 ALA A C 1
ATOM 2068 O O . ALA A 1 262 ? 12.422 18.869 3.897 1.00 84.50 262 ALA A O 1
ATOM 2069 N N . PHE A 1 263 ? 11.242 17.569 5.280 1.00 77.06 263 PHE A N 1
ATOM 2070 C CA . PHE A 1 263 ? 10.142 17.372 4.322 1.00 77.06 263 PHE A CA 1
ATOM 2071 C C . PHE A 1 263 ? 9.300 18.632 4.068 1.00 77.06 263 PHE A C 1
ATOM 2073 O O . PHE A 1 263 ? 8.576 18.661 3.074 1.00 77.06 263 PHE A O 1
ATOM 2080 N N . LEU A 1 264 ? 9.357 19.629 4.959 1.00 77.12 264 LEU A N 1
ATOM 2081 C CA . LEU A 1 264 ? 8.705 20.929 4.772 1.00 77.12 264 LEU A CA 1
ATOM 2082 C C . LEU A 1 264 ? 9.429 21.763 3.708 1.00 77.12 264 LEU A C 1
ATOM 2084 O O . LEU A 1 264 ? 8.809 22.546 2.997 1.00 77.12 264 LEU A O 1
ATOM 2088 N N . GLU A 1 265 ? 10.740 21.578 3.577 1.00 73.94 265 GLU A N 1
ATOM 2089 C CA . GLU A 1 265 ? 11.571 22.303 2.614 1.00 73.94 265 GLU A CA 1
ATOM 2090 C C . GLU A 1 265 ? 11.718 21.528 1.299 1.00 73.94 265 GLU A C 1
ATOM 2092 O O . GLU A 1 265 ? 11.658 22.112 0.218 1.00 73.94 265 GLU A O 1
ATOM 2097 N N . ASP A 1 266 ? 11.877 20.202 1.375 1.00 66.06 266 ASP A N 1
ATOM 2098 C CA . ASP A 1 266 ? 12.064 19.338 0.213 1.00 66.06 266 ASP A CA 1
ATOM 2099 C C . ASP A 1 266 ? 10.891 18.372 0.021 1.00 66.06 266 ASP A C 1
ATOM 2101 O O . ASP A 1 266 ? 10.768 17.319 0.660 1.00 66.06 266 ASP A O 1
ATOM 2105 N N . GLY A 1 267 ? 10.088 18.681 -0.995 1.00 61.41 267 GLY A N 1
ATOM 2106 C CA . GLY A 1 267 ? 8.992 17.858 -1.484 1.00 61.41 267 GLY A CA 1
ATOM 2107 C C . GLY A 1 267 ? 9.401 16.504 -2.091 1.00 61.41 267 GLY A C 1
ATOM 2108 O O . GLY A 1 267 ? 8.595 15.834 -2.733 1.00 61.41 267 GLY A O 1
ATOM 2109 N N . ARG A 1 268 ? 10.637 16.044 -1.947 1.00 64.31 268 ARG A N 1
ATOM 2110 C CA . ARG A 1 268 ? 11.044 14.667 -2.270 1.00 64.31 268 ARG A CA 1
ATOM 2111 C C . ARG A 1 268 ? 11.125 13.801 -1.017 1.00 64.31 268 ARG A C 1
ATOM 2113 O O . ARG A 1 268 ? 11.004 12.581 -1.120 1.00 64.31 268 ARG A O 1
ATOM 2120 N N . ILE A 1 269 ? 11.257 14.412 0.159 1.00 69.19 269 ILE A N 1
ATOM 2121 C CA . ILE A 1 269 ? 11.403 13.723 1.441 1.00 69.19 269 ILE A CA 1
ATOM 2122 C C . ILE A 1 269 ? 10.017 13.390 1.996 1.00 69.19 269 ILE A C 1
ATOM 2124 O O . ILE A 1 269 ? 9.152 14.249 2.136 1.00 69.19 269 ILE A O 1
ATOM 2128 N N . CYS A 1 270 ? 9.762 12.117 2.285 1.00 68.50 270 CYS A N 1
ATOM 2129 C CA . CYS A 1 270 ? 8.508 11.686 2.903 1.00 68.50 270 CYS A CA 1
ATOM 2130 C C . CYS A 1 270 ? 8.510 11.977 4.411 1.00 68.50 270 CYS A C 1
ATOM 2132 O O . CYS A 1 270 ? 9.509 11.718 5.073 1.00 68.50 270 CYS A O 1
ATOM 2134 N N . LEU A 1 271 ? 7.361 12.389 4.965 1.00 73.00 271 LEU A N 1
ATOM 2135 C CA . LEU A 1 271 ? 7.166 12.573 6.415 1.00 73.00 271 LEU A CA 1
ATOM 2136 C C . LEU A 1 271 ? 7.483 11.304 7.229 1.00 73.00 271 LEU A C 1
ATOM 2138 O O . LEU A 1 271 ? 7.932 11.379 8.366 1.00 73.00 271 LEU A O 1
ATOM 2142 N N . SER A 1 272 ? 7.229 10.124 6.655 1.00 75.25 272 SER A N 1
ATOM 2143 C CA . SER A 1 272 ? 7.536 8.840 7.287 1.00 75.25 272 SER A CA 1
ATOM 2144 C C . SER A 1 272 ? 8.498 8.015 6.442 1.00 75.25 272 SER A C 1
ATOM 2146 O O . SER A 1 272 ? 8.469 8.040 5.208 1.00 75.25 272 SER A O 1
ATOM 2148 N N . ASN A 1 273 ? 9.302 7.202 7.121 1.00 76.94 273 ASN A N 1
ATOM 2149 C CA . ASN A 1 273 ? 10.204 6.228 6.511 1.00 76.94 273 ASN A CA 1
ATOM 2150 C C . ASN A 1 273 ? 9.483 4.937 6.061 1.00 76.94 273 ASN A C 1
ATOM 2152 O O . ASN A 1 273 ? 10.126 4.044 5.512 1.00 76.94 273 ASN A O 1
ATOM 2156 N N . ASN A 1 274 ? 8.158 4.836 6.226 1.00 78.06 274 ASN A N 1
ATOM 2157 C CA . ASN A 1 274 ? 7.354 3.645 5.919 1.00 78.06 274 ASN A CA 1
ATOM 2158 C C . ASN A 1 274 ? 7.566 3.106 4.496 1.00 78.06 274 ASN A C 1
ATOM 2160 O O . ASN A 1 274 ? 7.478 1.902 4.255 1.00 78.06 274 ASN A O 1
ATOM 2164 N N . ALA A 1 275 ? 7.799 3.987 3.520 1.00 71.81 275 ALA A N 1
ATOM 2165 C CA . ALA A 1 275 ? 8.109 3.576 2.152 1.00 71.81 275 ALA A CA 1
ATOM 2166 C C . ALA A 1 275 ? 9.458 2.840 2.076 1.00 71.81 275 ALA A C 1
ATOM 2168 O O . ALA A 1 275 ? 9.536 1.759 1.490 1.00 71.81 275 ALA A O 1
ATOM 2169 N N . ALA A 1 276 ? 10.487 3.381 2.732 1.00 77.50 276 ALA A N 1
ATOM 2170 C CA . ALA A 1 276 ? 11.806 2.766 2.818 1.00 77.50 276 ALA A CA 1
ATOM 2171 C C . ALA A 1 276 ? 11.766 1.451 3.615 1.00 77.50 276 ALA A C 1
ATOM 2173 O O . ALA A 1 276 ? 12.309 0.444 3.165 1.00 77.50 276 ALA A O 1
ATOM 2174 N N . GLU A 1 277 ? 11.060 1.410 4.749 1.00 80.06 277 GLU A N 1
ATOM 2175 C CA . GLU A 1 277 ? 10.909 0.186 5.547 1.00 80.06 277 GLU A CA 1
ATOM 2176 C C . GLU A 1 277 ? 10.220 -0.935 4.764 1.00 80.06 277 GLU A C 1
ATOM 2178 O O . GLU A 1 277 ? 10.678 -2.081 4.773 1.00 80.06 277 GLU A O 1
ATOM 2183 N N . ARG A 1 278 ? 9.147 -0.612 4.028 1.00 81.44 278 ARG A N 1
ATOM 2184 C CA . ARG A 1 278 ? 8.472 -1.578 3.151 1.00 81.44 278 ARG A CA 1
ATOM 2185 C C . ARG A 1 278 ? 9.405 -2.103 2.064 1.00 81.44 278 ARG A C 1
ATOM 2187 O O . ARG A 1 278 ? 9.416 -3.311 1.834 1.00 81.44 278 ARG A O 1
ATOM 2194 N N . ALA A 1 279 ? 10.204 -1.235 1.444 1.00 79.06 279 ALA A N 1
ATOM 2195 C CA . ALA A 1 279 ? 11.180 -1.638 0.433 1.00 79.06 279 ALA A CA 1
ATOM 2196 C C . ALA A 1 279 ? 12.266 -2.566 1.013 1.00 79.06 279 ALA A C 1
ATOM 2198 O O . ALA A 1 279 ? 12.634 -3.562 0.392 1.00 79.06 279 ALA A O 1
ATOM 2199 N N . LEU A 1 280 ? 12.729 -2.297 2.238 1.00 82.00 280 LEU A N 1
ATOM 2200 C CA . LEU A 1 280 ? 13.753 -3.098 2.918 1.00 82.00 280 LEU A CA 1
ATOM 2201 C C . LEU A 1 280 ? 13.217 -4.391 3.549 1.00 82.00 280 LEU A C 1
ATOM 2203 O O . LEU A 1 280 ? 13.999 -5.290 3.870 1.00 82.00 280 LEU A O 1
ATOM 2207 N N . ARG A 1 281 ? 11.895 -4.535 3.702 1.00 84.06 281 ARG A N 1
ATOM 2208 C CA . ARG A 1 281 ? 11.272 -5.707 4.337 1.00 84.06 281 ARG A CA 1
ATOM 2209 C C . ARG A 1 281 ? 11.671 -7.024 3.670 1.00 84.06 281 ARG A C 1
ATOM 2211 O O . ARG A 1 281 ? 11.909 -8.005 4.371 1.00 84.06 281 ARG A O 1
ATOM 2218 N N . GLY A 1 282 ? 11.786 -7.046 2.341 1.00 81.94 282 GLY A N 1
ATOM 2219 C CA . GLY A 1 282 ? 12.226 -8.232 1.597 1.00 81.94 282 GLY A CA 1
ATOM 2220 C C . GLY A 1 282 ? 13.637 -8.683 1.987 1.00 81.94 282 GLY A C 1
ATOM 2221 O O . GLY A 1 282 ? 13.868 -9.870 2.205 1.00 81.94 282 GLY A O 1
ATOM 2222 N N . ILE A 1 283 ? 14.555 -7.732 2.181 1.00 82.25 283 ILE A N 1
ATOM 2223 C CA . ILE A 1 283 ? 15.927 -8.005 2.629 1.00 82.25 283 ILE A CA 1
ATOM 2224 C C . ILE A 1 283 ? 15.916 -8.500 4.078 1.00 82.25 283 ILE A C 1
ATOM 2226 O O . ILE A 1 283 ? 16.581 -9.482 4.403 1.00 82.25 283 ILE A O 1
ATOM 2230 N N . ALA A 1 284 ? 15.130 -7.864 4.951 1.00 83.19 284 ALA A N 1
ATOM 2231 C CA . ALA A 1 284 ? 15.025 -8.264 6.351 1.00 83.19 284 ALA A CA 1
ATOM 2232 C C . ALA A 1 284 ? 14.517 -9.708 6.511 1.00 83.19 284 ALA A C 1
ATOM 2234 O O . ALA A 1 284 ? 15.078 -10.458 7.311 1.00 83.19 284 ALA A O 1
ATOM 2235 N N . LEU A 1 285 ? 13.506 -10.101 5.727 1.00 83.94 285 LEU A N 1
ATOM 2236 C CA . LEU A 1 285 ? 13.004 -11.477 5.673 1.00 83.94 285 LEU A CA 1
ATOM 2237 C C . LEU A 1 285 ? 14.035 -12.434 5.060 1.00 83.94 285 LEU A C 1
ATOM 2239 O O . LEU A 1 285 ? 14.259 -13.513 5.604 1.00 83.94 285 LEU A O 1
ATOM 2243 N N . GLY A 1 286 ? 14.702 -12.021 3.979 1.00 80.00 286 GLY A N 1
ATOM 2244 C CA . GLY A 1 286 ? 15.747 -12.798 3.313 1.00 80.00 286 GLY A CA 1
ATOM 2245 C C . GLY A 1 286 ? 16.895 -13.179 4.248 1.00 80.00 286 GLY A C 1
ATOM 2246 O O . GLY A 1 286 ? 17.270 -14.346 4.300 1.00 80.00 286 GLY A O 1
ATOM 2247 N N . ARG A 1 287 ? 17.373 -12.249 5.088 1.00 76.88 287 ARG A N 1
ATOM 2248 C CA . ARG A 1 287 ? 18.418 -12.529 6.096 1.00 76.88 287 ARG A CA 1
ATOM 2249 C C . ARG A 1 287 ? 18.066 -13.684 7.037 1.00 76.88 287 ARG A C 1
ATOM 2251 O O . ARG A 1 287 ? 18.959 -14.404 7.460 1.00 76.88 287 ARG A O 1
ATOM 2258 N N . LYS A 1 288 ? 16.782 -13.874 7.360 1.00 73.81 288 LYS A N 1
ATOM 2259 C CA . LYS A 1 288 ? 16.326 -14.993 8.201 1.00 73.81 288 LYS A CA 1
ATOM 2260 C C . LYS A 1 288 ? 16.349 -16.333 7.449 1.00 73.81 288 LYS A C 1
ATOM 2262 O O . LYS A 1 288 ? 16.457 -17.377 8.082 1.00 73.81 288 LYS A O 1
ATOM 2267 N N . ALA A 1 289 ? 16.230 -16.308 6.121 1.00 77.38 289 ALA A N 1
ATOM 2268 C CA . ALA A 1 289 ? 16.209 -17.492 5.263 1.00 77.38 289 ALA A CA 1
ATOM 2269 C C . ALA A 1 289 ? 17.601 -17.888 4.729 1.00 77.38 289 ALA A C 1
ATOM 2271 O O . ALA A 1 289 ? 17.835 -19.057 4.432 1.00 77.38 289 ALA A O 1
ATOM 2272 N N . TRP A 1 290 ? 18.540 -16.946 4.615 1.00 80.81 290 TRP A N 1
ATOM 2273 C CA . TRP A 1 290 ? 19.893 -17.193 4.104 1.00 80.81 290 TRP A CA 1
ATOM 2274 C C . TRP A 1 290 ? 20.843 -17.689 5.205 1.00 80.81 290 TRP A C 1
ATOM 2276 O O . TRP A 1 290 ? 21.825 -17.030 5.533 1.00 80.81 290 TRP A O 1
ATOM 2286 N N . LEU A 1 291 ? 20.555 -18.869 5.763 1.00 66.88 291 LEU A N 1
ATOM 2287 C CA . LEU A 1 291 ? 21.256 -19.464 6.917 1.00 66.88 291 LEU A CA 1
ATOM 2288 C C . LEU A 1 291 ? 22.785 -19.608 6.754 1.00 66.88 291 LEU A C 1
ATOM 2290 O O . LEU A 1 291 ? 23.490 -19.716 7.752 1.00 66.88 291 LEU A O 1
ATOM 2294 N N . PHE A 1 292 ? 23.300 -19.582 5.520 1.00 67.12 292 PHE A N 1
ATOM 2295 C CA . PHE A 1 292 ? 24.729 -19.721 5.204 1.00 67.12 292 PHE A CA 1
ATOM 2296 C C . PHE A 1 292 ? 25.347 -18.466 4.557 1.00 67.12 292 PHE A C 1
ATOM 2298 O O . PHE A 1 292 ? 26.500 -18.492 4.126 1.00 67.12 292 PHE A O 1
ATOM 2305 N N . ALA A 1 293 ? 24.606 -17.355 4.472 1.00 65.94 293 ALA A N 1
ATOM 2306 C CA . ALA A 1 293 ? 25.128 -16.078 3.989 1.00 65.94 293 ALA A CA 1
ATOM 2307 C C . ALA A 1 293 ? 25.615 -15.233 5.175 1.00 65.94 293 ALA A C 1
ATOM 2309 O O . ALA A 1 293 ? 24.809 -14.752 5.965 1.00 65.94 293 ALA A O 1
ATOM 2310 N N . GLY A 1 294 ? 26.932 -15.039 5.300 1.00 69.75 294 GLY A N 1
ATOM 2311 C CA . GLY A 1 294 ? 27.503 -14.372 6.480 1.00 69.75 294 GLY A CA 1
ATOM 2312 C C . GLY A 1 294 ? 28.811 -13.615 6.262 1.00 69.75 294 GLY A C 1
ATOM 2313 O O . GLY A 1 294 ? 29.464 -13.266 7.235 1.00 69.75 294 GLY A O 1
ATOM 2314 N N . SER A 1 295 ? 29.225 -13.369 5.014 1.00 84.25 295 SER A N 1
ATOM 2315 C CA . SER A 1 295 ? 30.437 -12.584 4.740 1.00 84.25 295 SER A CA 1
ATOM 2316 C C . SER A 1 295 ? 30.113 -11.157 4.303 1.00 84.25 295 SER A C 1
ATOM 2318 O O . SER A 1 295 ? 29.209 -10.936 3.492 1.00 84.25 295 SER A O 1
ATOM 2320 N N . ASP A 1 296 ? 30.923 -10.195 4.748 1.00 85.56 296 ASP A N 1
ATOM 2321 C CA . ASP A 1 296 ? 30.835 -8.789 4.324 1.00 85.56 296 ASP A CA 1
ATOM 2322 C C . ASP A 1 296 ? 30.952 -8.632 2.805 1.00 85.56 296 ASP A C 1
ATOM 2324 O O . ASP A 1 296 ? 30.247 -7.833 2.187 1.00 85.56 296 ASP A O 1
ATOM 2328 N N . ARG A 1 297 ? 31.814 -9.437 2.167 1.00 85.88 297 ARG A N 1
ATOM 2329 C CA . ARG A 1 297 ? 31.943 -9.461 0.701 1.00 85.88 297 ARG A CA 1
ATOM 2330 C C . ARG A 1 297 ? 30.644 -9.914 0.032 1.00 85.88 297 ARG A C 1
ATOM 2332 O O . ARG A 1 297 ? 30.241 -9.319 -0.966 1.00 85.88 297 ARG A O 1
ATOM 2339 N N . GLY A 1 298 ? 29.985 -10.937 0.578 1.00 83.56 298 GLY A N 1
ATOM 2340 C CA . GLY A 1 298 ? 28.678 -11.397 0.109 1.00 83.56 298 GLY A CA 1
ATOM 2341 C C . GLY A 1 298 ? 27.603 -10.324 0.276 1.00 83.56 298 GLY A C 1
ATOM 2342 O O . GLY A 1 298 ? 26.848 -10.068 -0.661 1.00 83.56 298 GLY A O 1
ATOM 2343 N N . ALA A 1 299 ? 27.597 -9.628 1.415 1.00 82.31 299 ALA A N 1
ATOM 2344 C CA . ALA A 1 299 ? 26.676 -8.525 1.675 1.00 82.31 299 ALA A CA 1
ATOM 2345 C C . ALA A 1 299 ? 26.862 -7.362 0.685 1.00 82.31 299 ALA A C 1
ATOM 2347 O O . ALA A 1 299 ? 25.877 -6.872 0.135 1.00 82.31 299 ALA A O 1
ATOM 2348 N N . ARG A 1 300 ? 28.109 -6.965 0.381 1.00 85.88 300 ARG A N 1
ATOM 2349 C CA . ARG A 1 300 ? 28.396 -5.923 -0.626 1.00 85.88 300 ARG A CA 1
ATOM 2350 C C . ARG A 1 300 ? 27.901 -6.310 -2.021 1.00 85.88 300 ARG A C 1
ATOM 2352 O O . ARG A 1 300 ? 27.296 -5.485 -2.699 1.00 85.88 300 ARG A O 1
ATOM 2359 N N . ARG A 1 301 ? 28.109 -7.564 -2.443 1.00 86.25 301 ARG A N 1
ATOM 2360 C CA . ARG A 1 301 ? 27.605 -8.069 -3.735 1.00 86.25 301 ARG A CA 1
ATOM 2361 C C . ARG A 1 301 ? 26.080 -8.077 -3.784 1.00 86.25 301 ARG A C 1
ATOM 2363 O O . ARG A 1 301 ? 25.502 -7.624 -4.765 1.00 86.25 301 ARG A O 1
ATOM 2370 N N . ALA A 1 302 ? 25.433 -8.545 -2.718 1.00 83.75 302 ALA A N 1
ATOM 2371 C CA . ALA A 1 302 ? 23.980 -8.537 -2.619 1.00 83.75 302 ALA A CA 1
ATOM 2372 C C . ALA A 1 302 ? 23.428 -7.107 -2.691 1.00 83.75 302 ALA A C 1
ATOM 2374 O O . ALA A 1 302 ? 22.518 -6.852 -3.471 1.00 83.75 302 ALA A O 1
ATOM 2375 N N . ALA A 1 303 ? 24.014 -6.167 -1.942 1.00 86.19 303 ALA A N 1
ATOM 2376 C CA . ALA A 1 303 ? 23.631 -4.760 -1.985 1.00 86.19 303 ALA A CA 1
ATOM 2377 C C . ALA A 1 303 ? 23.748 -4.181 -3.402 1.00 86.19 303 ALA A C 1
ATOM 2379 O O . ALA A 1 303 ? 22.811 -3.544 -3.867 1.00 86.19 303 ALA A O 1
ATOM 2380 N N . PHE A 1 304 ? 24.841 -4.467 -4.115 1.00 88.12 304 PHE A N 1
ATOM 2381 C CA . PHE A 1 304 ? 25.024 -4.026 -5.499 1.00 88.12 304 PHE A CA 1
ATOM 2382 C C . PHE A 1 304 ? 23.911 -4.535 -6.429 1.00 88.12 304 PHE A C 1
ATOM 2384 O O . PHE A 1 304 ? 23.277 -3.745 -7.126 1.00 88.12 304 PHE A O 1
ATOM 2391 N N . ILE A 1 305 ? 23.615 -5.838 -6.392 1.00 88.44 305 ILE A N 1
ATOM 2392 C CA . ILE A 1 305 ? 22.557 -6.434 -7.220 1.00 88.44 305 ILE A CA 1
ATOM 2393 C C . ILE A 1 305 ? 21.171 -5.902 -6.832 1.00 88.44 305 ILE A C 1
ATOM 2395 O O . ILE A 1 305 ? 20.372 -5.580 -7.711 1.00 88.44 305 ILE A O 1
ATOM 2399 N N . TYR A 1 306 ? 20.883 -5.750 -5.535 1.00 87.31 306 TYR A N 1
ATOM 2400 C CA . TYR A 1 306 ? 19.622 -5.163 -5.080 1.00 87.31 306 TYR A CA 1
ATOM 2401 C C . TYR A 1 306 ? 19.454 -3.729 -5.561 1.00 87.31 306 TYR A C 1
ATOM 2403 O O . TYR A 1 306 ? 18.359 -3.387 -5.996 1.00 87.31 306 TYR A O 1
ATOM 2411 N N . THR A 1 307 ? 20.512 -2.917 -5.537 1.00 88.50 307 THR A N 1
ATOM 2412 C CA . THR A 1 307 ? 20.472 -1.556 -6.080 1.00 88.50 307 THR A CA 1
ATOM 2413 C C . THR A 1 307 ? 20.052 -1.575 -7.545 1.00 88.50 307 THR A C 1
ATOM 2415 O O . THR A 1 307 ? 19.098 -0.890 -7.892 1.00 88.50 307 THR A O 1
ATOM 2418 N N . LEU A 1 308 ? 20.667 -2.416 -8.384 1.00 90.25 308 LEU A N 1
ATO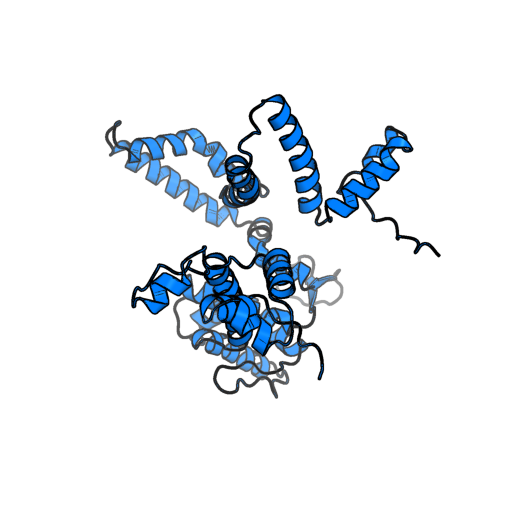M 2419 C CA . LEU A 1 308 ? 20.303 -2.521 -9.803 1.00 90.25 308 LEU A CA 1
ATOM 2420 C C . LEU A 1 308 ? 18.836 -2.938 -9.997 1.00 90.25 308 LEU A C 1
ATOM 2422 O O . LEU A 1 308 ? 18.094 -2.291 -10.734 1.00 90.25 308 LEU A O 1
ATOM 2426 N N . ILE A 1 309 ? 18.394 -3.984 -9.292 1.00 89.19 309 ILE A N 1
ATOM 2427 C CA . ILE A 1 309 ? 17.018 -4.493 -9.389 1.00 89.19 309 ILE A CA 1
ATOM 2428 C C . ILE A 1 309 ? 16.006 -3.443 -8.924 1.00 89.19 309 ILE A C 1
ATOM 2430 O O . ILE A 1 309 ? 14.976 -3.245 -9.566 1.00 89.19 309 ILE A O 1
ATOM 2434 N N . VAL A 1 310 ? 16.264 -2.787 -7.792 1.00 86.12 310 VAL A N 1
ATOM 2435 C CA . VAL A 1 310 ? 15.359 -1.776 -7.236 1.00 86.12 310 VAL A CA 1
ATOM 2436 C C . VAL A 1 310 ? 15.345 -0.535 -8.121 1.00 86.12 310 VAL A C 1
ATOM 2438 O O . VAL A 1 310 ? 14.269 0.002 -8.351 1.00 86.12 310 VAL A O 1
ATOM 2441 N N . SER A 1 311 ? 16.478 -0.121 -8.692 1.00 85.81 311 SER A N 1
ATOM 2442 C CA . SER A 1 311 ? 16.523 0.961 -9.679 1.00 85.81 311 SER A CA 1
ATOM 2443 C C . SER A 1 311 ? 15.664 0.658 -10.908 1.00 85.81 311 SER A C 1
ATOM 2445 O O . SER A 1 311 ? 14.929 1.541 -11.337 1.00 85.81 311 SER A O 1
ATOM 2447 N N . ALA A 1 312 ? 15.683 -0.570 -11.437 1.00 85.56 312 ALA A N 1
ATOM 2448 C CA . ALA A 1 312 ? 14.785 -0.964 -12.527 1.00 85.56 312 ALA A CA 1
ATOM 2449 C C . ALA A 1 312 ? 13.307 -0.890 -12.112 1.00 85.56 312 ALA A C 1
ATOM 2451 O O . ALA A 1 312 ? 12.510 -0.245 -12.788 1.00 85.56 312 ALA A O 1
ATOM 2452 N N . LYS A 1 313 ? 12.958 -1.441 -10.940 1.00 82.44 313 LYS A N 1
ATOM 2453 C CA . LYS A 1 313 ? 11.585 -1.375 -10.402 1.00 82.44 313 LYS A CA 1
ATOM 2454 C C . LYS A 1 313 ? 11.095 0.056 -10.183 1.00 82.44 313 LYS A C 1
ATOM 2456 O O . LYS A 1 313 ? 9.930 0.332 -10.420 1.00 82.44 313 LYS A O 1
ATOM 2461 N N . LEU A 1 314 ? 11.965 0.953 -9.717 1.00 80.56 314 LEU A N 1
ATOM 2462 C CA . LEU A 1 314 ? 11.637 2.368 -9.506 1.00 80.56 314 LEU A CA 1
ATOM 2463 C C . LEU A 1 314 ? 11.415 3.137 -10.816 1.00 80.56 314 LEU A C 1
ATOM 2465 O O . LEU A 1 314 ? 10.840 4.218 -10.773 1.00 80.56 314 LEU A O 1
ATOM 2469 N N . ASN A 1 315 ? 11.873 2.595 -11.947 1.00 82.75 315 ASN A N 1
ATOM 2470 C CA . ASN A 1 315 ? 11.616 3.119 -13.290 1.00 82.75 315 ASN A CA 1
ATOM 2471 C C . ASN A 1 315 ? 10.513 2.323 -14.015 1.00 82.75 315 ASN A C 1
ATOM 2473 O O . ASN A 1 315 ? 10.417 2.403 -15.234 1.00 82.75 315 ASN A O 1
ATOM 2477 N N . ASP A 1 316 ? 9.714 1.535 -13.282 1.00 82.19 316 ASP A N 1
ATOM 2478 C CA . ASP A 1 316 ? 8.620 0.709 -13.817 1.00 82.19 316 ASP A CA 1
ATOM 2479 C C . ASP A 1 316 ? 9.060 -0.295 -14.902 1.00 82.19 316 ASP A C 1
ATOM 2481 O O . ASP A 1 316 ? 8.289 -0.694 -15.775 1.00 82.19 316 ASP A O 1
ATOM 2485 N N . ILE A 1 317 ? 10.314 -0.744 -14.828 1.00 85.94 317 ILE A N 1
ATOM 2486 C CA . ILE A 1 317 ? 10.909 -1.701 -15.760 1.00 85.94 317 ILE A CA 1
ATOM 2487 C C . ILE A 1 317 ? 10.979 -3.081 -15.114 1.00 85.94 317 ILE A C 1
ATOM 2489 O O . ILE A 1 317 ? 11.380 -3.212 -13.953 1.00 85.94 317 ILE A O 1
ATOM 2493 N N . ASP A 1 318 ? 10.641 -4.123 -15.883 1.00 89.50 318 ASP A N 1
ATOM 2494 C CA . ASP A 1 318 ? 10.872 -5.506 -15.464 1.00 89.50 318 ASP A CA 1
ATOM 2495 C C . ASP A 1 318 ? 12.382 -5.753 -15.271 1.00 89.50 318 ASP A C 1
ATOM 2497 O O . ASP A 1 318 ? 13.141 -5.734 -16.249 1.00 89.50 318 ASP A O 1
ATOM 2501 N N . PRO A 1 319 ? 12.851 -6.005 -14.032 1.00 92.25 319 PRO A N 1
ATOM 2502 C CA . PRO A 1 319 ? 14.276 -6.154 -13.766 1.00 92.25 319 PRO A CA 1
ATOM 2503 C C . PRO A 1 319 ? 14.898 -7.338 -14.497 1.00 92.25 319 PRO A C 1
ATOM 2505 O O . PRO A 1 319 ? 16.084 -7.288 -14.813 1.00 92.25 319 PRO A O 1
ATOM 2508 N N . GLN A 1 320 ? 14.125 -8.399 -14.751 1.00 93.06 320 GLN A N 1
ATOM 2509 C CA . GLN A 1 320 ? 14.629 -9.569 -15.459 1.00 93.06 320 GLN A CA 1
ATOM 2510 C C . GLN A 1 320 ? 14.879 -9.246 -16.933 1.00 93.06 320 GLN A C 1
ATOM 2512 O O . GLN A 1 320 ? 15.985 -9.493 -17.414 1.00 93.06 320 GLN A O 1
ATOM 2517 N N . ALA A 1 321 ? 13.895 -8.670 -17.630 1.00 91.88 321 ALA A N 1
ATOM 2518 C CA . ALA A 1 321 ? 14.048 -8.244 -19.019 1.00 91.88 321 ALA A CA 1
ATOM 2519 C C . ALA A 1 321 ? 15.204 -7.249 -19.194 1.00 91.88 321 ALA A C 1
ATOM 2521 O O . ALA A 1 321 ? 16.021 -7.407 -20.101 1.00 91.88 321 ALA A O 1
ATOM 2522 N N . TRP A 1 322 ? 15.314 -6.268 -18.296 1.00 94.31 322 TRP A N 1
ATOM 2523 C CA . TRP A 1 322 ? 16.393 -5.286 -18.335 1.00 94.31 322 TRP A CA 1
ATOM 2524 C C . TRP A 1 322 ? 17.767 -5.914 -18.100 1.00 94.31 322 TRP A C 1
ATOM 2526 O O . TRP A 1 322 ? 18.660 -5.738 -18.922 1.00 94.31 322 TRP A O 1
ATOM 2536 N N . LEU A 1 323 ? 17.947 -6.699 -17.031 1.00 93.69 323 LEU A N 1
ATOM 2537 C CA . LEU A 1 323 ? 19.236 -7.343 -16.756 1.00 93.69 323 LEU A CA 1
ATOM 2538 C C . LEU A 1 323 ? 19.650 -8.303 -17.875 1.00 93.69 323 LEU A C 1
ATOM 2540 O O . LEU A 1 323 ? 20.831 -8.354 -18.208 1.00 93.69 323 LEU A O 1
ATOM 2544 N N . ALA A 1 324 ? 18.704 -9.038 -18.464 1.00 92.56 324 ALA A N 1
ATOM 2545 C CA . ALA A 1 324 ? 18.985 -9.925 -19.587 1.00 92.56 324 ALA A CA 1
ATOM 2546 C C . ALA A 1 324 ? 19.496 -9.148 -20.812 1.00 92.56 324 ALA A C 1
ATOM 2548 O O . ALA A 1 324 ? 20.524 -9.517 -21.376 1.00 92.56 324 ALA A O 1
ATOM 2549 N N . ASP A 1 325 ? 18.829 -8.050 -21.185 1.00 91.31 325 ASP A N 1
ATOM 2550 C CA . ASP A 1 325 ? 19.244 -7.209 -22.316 1.00 91.31 325 ASP A CA 1
ATOM 2551 C C . ASP A 1 325 ? 20.586 -6.509 -22.049 1.00 91.31 325 ASP A C 1
ATOM 2553 O O . ASP A 1 325 ? 21.468 -6.498 -22.908 1.00 91.31 325 ASP A O 1
ATOM 2557 N N . VAL A 1 326 ? 20.785 -5.981 -20.835 1.00 91.69 326 VAL A N 1
ATOM 2558 C CA . VAL A 1 326 ? 22.048 -5.343 -20.438 1.00 91.69 326 VAL A CA 1
ATOM 2559 C C . VAL A 1 326 ? 23.200 -6.339 -20.499 1.00 91.69 326 VAL A C 1
ATOM 2561 O O . VAL A 1 326 ? 24.205 -6.050 -21.142 1.00 91.69 326 VAL A O 1
ATOM 2564 N N . LEU A 1 327 ? 23.068 -7.517 -19.882 1.00 91.62 327 LEU A N 1
ATOM 2565 C CA . LEU A 1 327 ? 24.130 -8.529 -19.879 1.00 91.62 327 LEU A CA 1
ATOM 2566 C C . LEU A 1 327 ? 24.433 -9.065 -21.283 1.00 91.62 327 LEU A C 1
ATOM 2568 O O . LEU A 1 327 ? 25.589 -9.364 -21.568 1.00 91.62 327 LEU A O 1
ATOM 2572 N N . ALA A 1 328 ? 23.431 -9.144 -22.163 1.00 90.38 328 ALA A N 1
ATOM 2573 C CA . ALA A 1 328 ? 23.624 -9.556 -23.550 1.00 90.38 328 ALA A CA 1
ATOM 2574 C C . ALA A 1 328 ? 24.373 -8.511 -24.397 1.00 90.38 328 ALA A C 1
ATOM 2576 O O . ALA A 1 328 ? 25.041 -8.880 -25.355 1.00 90.38 328 ALA A O 1
ATOM 2577 N N . ARG A 1 329 ? 24.262 -7.216 -24.070 1.00 88.56 329 ARG A N 1
ATOM 2578 C CA . ARG A 1 329 ? 24.817 -6.110 -24.877 1.00 88.56 329 ARG A CA 1
ATOM 2579 C C . ARG A 1 329 ? 26.110 -5.524 -24.334 1.00 88.56 329 ARG A C 1
ATOM 2581 O O . ARG A 1 329 ? 26.875 -4.939 -25.093 1.00 88.56 329 ARG A O 1
ATOM 2588 N N . ILE A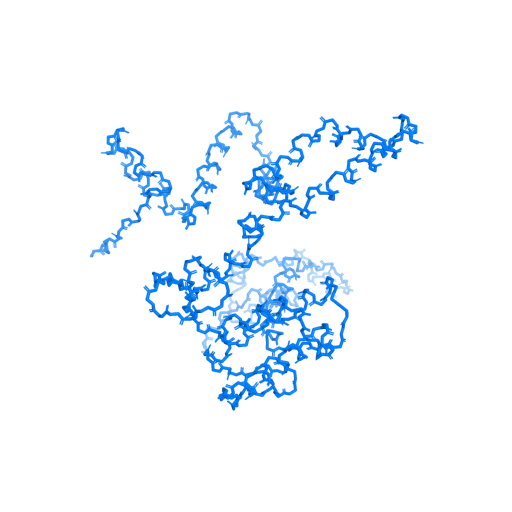 1 330 ? 26.337 -5.628 -23.026 1.00 91.06 330 ILE A N 1
ATOM 2589 C CA . ILE A 1 330 ? 27.398 -4.881 -22.342 1.00 91.06 330 ILE A CA 1
ATOM 2590 C C . ILE A 1 330 ? 28.802 -5.229 -22.847 1.00 91.06 330 ILE A C 1
ATOM 2592 O O . ILE A 1 330 ? 29.667 -4.360 -22.843 1.00 91.06 330 ILE A O 1
ATOM 2596 N N . ALA A 1 331 ? 29.020 -6.467 -23.305 1.00 88.62 331 ALA A N 1
ATOM 2597 C CA . ALA A 1 331 ? 30.308 -6.910 -23.835 1.00 88.62 331 ALA A CA 1
ATOM 2598 C C . ALA A 1 331 ? 30.664 -6.242 -25.176 1.00 88.62 331 ALA A C 1
ATOM 2600 O O . ALA A 1 331 ? 31.833 -5.950 -25.416 1.00 88.62 331 ALA A O 1
ATOM 2601 N N . ASP A 1 332 ? 29.661 -5.949 -26.008 1.00 89.50 332 ASP A N 1
ATOM 2602 C CA . ASP A 1 332 ? 29.843 -5.412 -27.363 1.00 89.50 332 ASP A CA 1
ATOM 2603 C C . ASP A 1 332 ? 29.688 -3.881 -27.428 1.00 89.50 332 ASP A C 1
ATOM 2605 O O . ASP A 1 332 ? 29.827 -3.270 -28.491 1.00 89.50 332 ASP A O 1
ATOM 2609 N N . MET A 1 333 ? 29.365 -3.232 -26.304 1.00 88.94 333 MET A N 1
ATOM 2610 C CA . MET A 1 333 ? 29.031 -1.809 -26.262 1.00 88.94 333 MET A CA 1
ATOM 2611 C C . MET A 1 333 ? 30.220 -0.955 -25.791 1.00 88.94 333 MET A C 1
ATOM 2613 O O . MET A 1 333 ? 30.759 -1.191 -24.709 1.00 88.94 333 MET A O 1
ATOM 2617 N N . PRO A 1 334 ? 30.609 0.099 -26.538 1.00 91.38 334 PRO A N 1
ATOM 2618 C CA . PRO A 1 334 ? 31.647 1.024 -26.094 1.00 91.38 334 PRO A CA 1
ATOM 2619 C C . PRO A 1 334 ? 31.278 1.703 -24.770 1.00 91.38 334 PRO A C 1
ATOM 2621 O O . PRO A 1 334 ? 30.129 2.103 -24.569 1.00 91.38 334 PRO A O 1
ATOM 2624 N N . GLN A 1 335 ? 32.271 1.926 -23.901 1.00 89.88 335 GLN A N 1
ATOM 2625 C CA . GLN A 1 335 ? 32.073 2.514 -22.567 1.00 89.88 335 GLN A CA 1
ATOM 2626 C C . GLN A 1 335 ? 31.305 3.850 -22.601 1.00 89.88 335 GLN A C 1
ATOM 2628 O O . GLN A 1 335 ? 30.485 4.123 -21.725 1.00 89.88 335 GLN A O 1
ATOM 2633 N N . SER A 1 336 ? 31.517 4.663 -23.640 1.00 92.75 336 SER A N 1
ATOM 2634 C CA . SER A 1 336 ? 30.843 5.954 -23.843 1.00 92.75 336 SER A CA 1
ATOM 2635 C C . SER A 1 336 ? 29.318 5.845 -24.003 1.00 92.75 336 SER A C 1
ATOM 2637 O O . SER A 1 336 ? 28.597 6.808 -23.727 1.00 92.75 336 SER A O 1
ATOM 2639 N N . ARG A 1 337 ? 28.820 4.675 -24.419 1.00 90.25 337 ARG A N 1
ATOM 2640 C CA . ARG A 1 337 ? 27.403 4.399 -24.678 1.00 90.25 337 ARG A CA 1
ATOM 2641 C C . ARG A 1 337 ? 26.703 3.627 -23.559 1.00 90.25 337 ARG A C 1
ATOM 2643 O O . ARG A 1 337 ? 25.486 3.504 -23.595 1.00 90.25 337 ARG A O 1
ATOM 2650 N N . LEU A 1 338 ? 27.410 3.196 -22.510 1.00 89.06 338 LEU A N 1
ATOM 2651 C CA . LEU A 1 338 ? 26.810 2.456 -21.383 1.00 89.06 338 LEU A CA 1
ATOM 2652 C C . LEU A 1 338 ? 25.637 3.188 -20.717 1.00 89.06 338 LEU A C 1
ATOM 2654 O O . LEU A 1 338 ? 24.731 2.551 -20.187 1.00 89.06 338 LEU A O 1
ATOM 2658 N N . LYS A 1 339 ? 25.612 4.523 -20.781 1.00 89.94 339 LYS A N 1
ATOM 2659 C CA . LYS A 1 339 ? 24.493 5.337 -20.286 1.00 89.94 339 LYS A CA 1
ATOM 2660 C C . LYS A 1 339 ? 23.143 5.010 -20.939 1.00 89.94 339 LYS A C 1
ATOM 2662 O O . LYS A 1 339 ? 22.111 5.272 -20.330 1.00 89.94 339 LYS A O 1
ATOM 2667 N N . GLU A 1 340 ? 23.144 4.450 -22.146 1.00 88.69 340 GLU A N 1
ATOM 2668 C CA . GLU A 1 340 ? 21.937 4.009 -22.860 1.00 88.69 340 GLU A CA 1
ATOM 2669 C C . GLU A 1 340 ? 21.321 2.750 -22.231 1.00 88.69 340 GLU A C 1
ATOM 2671 O O . GLU A 1 340 ? 20.133 2.497 -22.387 1.00 88.69 340 GLU A O 1
ATOM 2676 N N . LEU A 1 341 ? 22.116 1.973 -21.489 1.00 89.62 341 LEU A N 1
ATOM 2677 C CA . LEU A 1 341 ? 21.668 0.766 -20.792 1.00 89.62 341 LEU A CA 1
ATOM 2678 C C . LEU A 1 341 ? 21.130 1.054 -19.382 1.00 89.62 341 LEU A C 1
ATOM 2680 O O . LEU A 1 341 ? 20.669 0.137 -18.704 1.00 89.62 341 LEU A O 1
ATOM 2684 N N . LEU A 1 342 ? 21.192 2.304 -18.912 1.00 90.19 342 LEU A N 1
ATOM 2685 C CA . LEU A 1 342 ? 20.669 2.684 -17.599 1.00 90.19 342 LEU A CA 1
ATOM 2686 C C . LEU A 1 342 ? 19.138 2.580 -17.588 1.00 90.19 342 LEU A C 1
ATOM 2688 O O . LEU A 1 342 ? 18.523 2.915 -18.599 1.00 90.19 342 LEU A O 1
ATOM 2692 N N . PRO A 1 343 ? 18.503 2.189 -16.465 1.00 86.75 343 PRO A N 1
ATOM 2693 C CA . PRO A 1 343 ? 17.061 1.940 -16.427 1.00 86.75 343 PRO A CA 1
ATOM 2694 C C . PRO A 1 343 ? 16.215 3.088 -16.993 1.00 86.75 343 PRO A C 1
ATOM 2696 O O . PRO A 1 343 ? 15.321 2.857 -17.787 1.00 86.75 343 PRO A O 1
ATOM 2699 N N . TRP A 1 344 ? 16.539 4.341 -16.679 1.00 86.81 344 TRP A N 1
ATOM 2700 C CA . TRP A 1 344 ? 15.782 5.511 -17.149 1.00 86.81 344 TRP A CA 1
ATOM 2701 C C . TRP A 1 344 ? 15.983 5.868 -18.634 1.00 86.81 344 TRP A C 1
ATOM 2703 O O . TRP A 1 344 ? 15.251 6.702 -19.155 1.00 86.81 344 TRP A O 1
ATOM 2713 N N . ASN A 1 345 ? 16.960 5.258 -19.310 1.00 87.12 345 ASN A N 1
ATOM 2714 C CA . ASN A 1 345 ? 17.225 5.436 -20.743 1.00 87.12 345 ASN A CA 1
ATOM 2715 C C . ASN A 1 345 ? 16.940 4.161 -21.553 1.00 87.12 345 ASN A C 1
ATOM 2717 O O . ASN A 1 345 ? 17.093 4.158 -22.775 1.00 87.12 345 ASN A O 1
ATOM 2721 N N . TRP A 1 346 ? 16.579 3.069 -20.878 1.00 87.19 346 TRP A N 1
ATOM 2722 C CA . TRP A 1 346 ? 16.473 1.759 -21.491 1.00 87.19 346 TRP A CA 1
ATOM 2723 C C . TRP A 1 346 ? 15.166 1.618 -22.272 1.00 87.19 346 TRP A C 1
ATOM 2725 O O . TRP A 1 346 ? 14.078 1.843 -21.745 1.00 87.19 346 TRP A O 1
ATOM 2735 N N . ALA A 1 347 ? 15.283 1.183 -23.526 1.00 80.50 347 ALA A N 1
ATOM 2736 C CA . ALA A 1 347 ? 14.156 0.809 -24.366 1.00 80.50 347 ALA A CA 1
ATOM 2737 C C . ALA A 1 347 ? 14.255 -0.684 -24.719 1.00 80.50 347 ALA A C 1
ATOM 2739 O O . ALA A 1 347 ? 15.309 -1.122 -25.203 1.00 80.50 347 ALA A O 1
ATOM 2740 N N . PRO A 1 348 ? 13.181 -1.473 -24.521 1.00 73.31 348 PRO A N 1
ATOM 2741 C CA . PRO A 1 348 ? 13.188 -2.883 -24.869 1.00 73.31 348 PRO A CA 1
ATOM 2742 C C . PRO A 1 348 ? 13.384 -3.036 -26.377 1.00 73.31 348 PRO A C 1
ATOM 2744 O O . PRO A 1 348 ? 12.675 -2.433 -27.186 1.00 73.31 348 PRO A O 1
ATOM 2747 N N . ARG A 1 349 ? 14.350 -3.866 -26.775 1.00 67.56 349 ARG A N 1
ATOM 2748 C CA . ARG A 1 349 ? 14.491 -4.246 -28.179 1.00 67.56 349 ARG A CA 1
ATOM 2749 C C . ARG A 1 349 ? 13.262 -5.080 -28.545 1.00 67.56 349 ARG A C 1
ATOM 2751 O O . ARG A 1 349 ? 12.939 -6.029 -27.832 1.00 67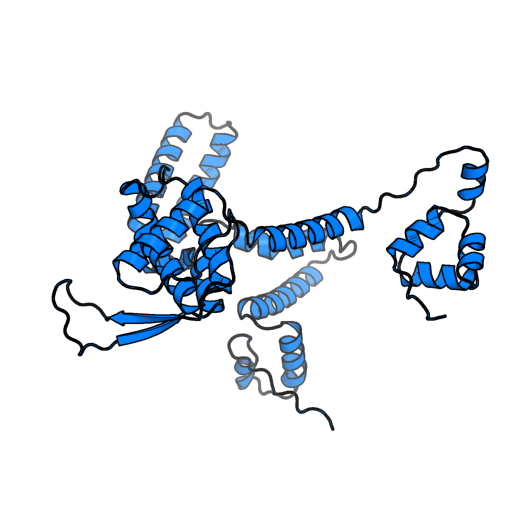.56 349 ARG A O 1
ATOM 2758 N N . ALA A 1 350 ? 12.571 -4.735 -29.632 1.00 53.56 350 ALA A N 1
ATOM 2759 C CA . ALA A 1 350 ? 11.520 -5.594 -30.164 1.00 53.56 350 ALA A CA 1
ATOM 2760 C C . ALA A 1 350 ? 12.132 -6.982 -30.386 1.00 53.56 350 ALA A C 1
ATOM 2762 O O . ALA A 1 350 ? 13.053 -7.121 -31.194 1.00 53.56 350 ALA A O 1
ATOM 2763 N N . MET A 1 351 ? 11.680 -7.982 -29.623 1.00 47.81 351 MET A N 1
ATOM 2764 C CA . MET A 1 351 ? 12.093 -9.363 -29.837 1.00 47.81 351 MET A CA 1
ATOM 2765 C C . MET A 1 351 ? 11.659 -9.727 -31.252 1.00 47.81 351 MET A C 1
ATOM 2767 O O . MET A 1 351 ? 10.473 -9.921 -31.518 1.00 47.81 351 MET A O 1
ATOM 2771 N N . THR A 1 352 ? 12.608 -9.760 -32.181 1.00 40.41 352 THR A N 1
ATOM 2772 C CA . THR A 1 352 ? 12.384 -10.348 -33.493 1.00 40.41 352 THR A CA 1
ATOM 2773 C C . THR A 1 352 ? 12.059 -11.806 -33.202 1.00 40.41 352 THR A C 1
ATOM 2775 O O . THR A 1 352 ? 12.900 -12.521 -32.659 1.00 40.41 352 THR A O 1
ATOM 2778 N N . LYS A 1 353 ? 10.805 -12.218 -33.435 1.00 34.72 353 LYS A N 1
ATOM 2779 C CA . LYS A 1 353 ? 10.416 -13.627 -33.332 1.00 34.72 353 LYS A CA 1
ATOM 2780 C C . LYS A 1 353 ? 11.400 -14.411 -34.196 1.00 34.72 353 LYS A C 1
ATOM 2782 O O . LYS A 1 353 ? 11.450 -14.180 -35.401 1.00 34.72 353 LYS A O 1
ATOM 2787 N N . ALA A 1 354 ? 12.208 -15.257 -33.565 1.00 36.97 354 ALA A N 1
ATOM 2788 C CA . ALA A 1 354 ? 13.035 -16.212 -34.280 1.00 36.97 354 ALA A CA 1
ATOM 2789 C C . ALA A 1 354 ? 12.097 -17.085 -35.130 1.00 36.97 354 ALA A C 1
ATOM 2791 O O . ALA A 1 354 ? 11.094 -17.582 -34.608 1.00 36.97 354 ALA A O 1
ATOM 2792 N N . ALA A 1 355 ? 12.381 -17.131 -36.433 1.00 31.84 355 ALA A N 1
ATOM 2793 C CA . ALA A 1 355 ? 11.653 -17.893 -37.442 1.00 31.84 355 ALA A CA 1
ATOM 2794 C C . ALA A 1 355 ? 11.918 -19.395 -37.317 1.00 31.84 355 ALA A C 1
ATOM 2796 O O . ALA A 1 355 ? 13.035 -19.753 -36.874 1.00 31.84 355 ALA A O 1
#